Protein AF-Q32SH8-F1 (afdb_monomer_lite)

Secondary structure (DSSP, 8-state):
-TT-TTTS-------EEE---SSTT-TTEEEEEHHHHHTTTT-EEEEEEEEEE--EETTTEE-EE----TTTEES--SS--TT--TTSBPPTT-EEETT-EEE-EEEEPPSS---SS---TT--EEE--EEPPTT-EEEEEEEEEEE-TTS-EEEEEEEEEEE---TT-EEE-TTS-EEEEEEEE-GGGS---TT-PPPSEEE-GGGTTTTT-HHHHHHHHH-

Sequence (223 aa):
EFLKFRELPAGQNAIVAIACYSGYNQEDSVIMNQSSIDRGLFRSLFFRSYSDQEKKVGLNYTEVFEKPFHQSTLRMKHGTYDKLDEDGIVAPGVRVSGEDVIIGKTAPIDQESQDLGTRTSVHQRRDISTPLRSTENGIVDSVILTVNADNVKYVKVRVRTTKVPQIGDKFASRHGQKGTIGVTYRQEDMPFTREGVTPDIIINPHAIPSRMTIAHLIECLLS

Organism: NCBI:txid270386

Structure (mmCIF, N/CA/C/O backbone):
data_AF-Q32SH8-F1
#
_entry.id   AF-Q32SH8-F1
#
loop_
_atom_site.group_PDB
_atom_site.id
_atom_site.type_symbol
_atom_site.label_atom_id
_atom_site.label_alt_id
_atom_site.label_comp_id
_atom_site.label_asym_id
_atom_site.label_entity_id
_atom_site.label_seq_id
_atom_site.pdbx_PDB_ins_code
_atom_site.Cartn_x
_atom_site.Cartn_y
_atom_site.Cartn_z
_atom_site.occupancy
_atom_site.B_iso_or_equiv
_atom_site.auth_seq_id
_atom_site.auth_comp_id
_atom_site.auth_asym_id
_atom_site.auth_atom_id
_atom_site.pdbx_PDB_model_num
ATOM 1 N N . GLU A 1 1 ? 26.495 -10.022 2.220 1.00 78.38 1 GLU A N 1
ATOM 2 C CA . GLU A 1 1 ? 26.468 -11.282 2.989 1.00 78.38 1 GLU A CA 1
ATOM 3 C C . GLU A 1 1 ? 26.232 -11.017 4.468 1.00 78.38 1 GLU A C 1
ATOM 5 O O . GLU A 1 1 ? 25.166 -11.360 4.950 1.00 78.38 1 GLU A O 1
ATOM 10 N N . PHE A 1 2 ? 27.110 -10.270 5.142 1.00 94.19 2 PHE A N 1
ATOM 11 C CA . PHE A 1 2 ? 26.972 -9.952 6.574 1.00 94.19 2 PHE A CA 1
ATOM 12 C C . PHE A 1 2 ? 25.651 -9.275 6.979 1.00 94.19 2 PHE A C 1
ATOM 14 O O . PHE A 1 2 ? 25.094 -9.597 8.020 1.00 94.19 2 PHE A O 1
ATOM 21 N N . LEU A 1 3 ? 25.112 -8.384 6.139 1.00 95.38 3 LEU A N 1
ATOM 22 C CA . LEU A 1 3 ? 23.829 -7.712 6.397 1.00 95.38 3 LEU A CA 1
ATOM 23 C C . LEU A 1 3 ? 22.595 -8.566 6.073 1.00 95.38 3 LEU A C 1
ATOM 25 O O . LEU A 1 3 ? 21.479 -8.080 6.213 1.00 95.38 3 LEU A O 1
ATOM 29 N N . LYS A 1 4 ? 22.770 -9.791 5.559 1.00 95.94 4 LYS A N 1
ATOM 30 C CA . LYS A 1 4 ? 21.670 -10.687 5.159 1.00 95.94 4 LYS A CA 1
ATOM 31 C C . LYS A 1 4 ? 20.641 -10.067 4.196 1.00 95.94 4 LYS A C 1
ATOM 33 O O . LYS A 1 4 ? 19.527 -10.552 4.071 1.00 95.94 4 LYS A O 1
ATOM 38 N N . PHE A 1 5 ? 21.026 -9.041 3.430 1.00 96.19 5 PHE A N 1
ATOM 39 C CA . PHE A 1 5 ? 20.124 -8.347 2.495 1.00 96.19 5 PHE A CA 1
ATOM 40 C C . PHE A 1 5 ? 19.540 -9.259 1.401 1.00 96.19 5 PHE A C 1
ATOM 42 O O . PHE A 1 5 ? 18.470 -8.991 0.873 1.00 96.19 5 PHE A O 1
ATOM 49 N N . ARG A 1 6 ? 20.226 -10.361 1.067 1.00 94.69 6 ARG A N 1
ATOM 50 C CA . ARG A 1 6 ? 19.685 -11.377 0.150 1.00 94.69 6 ARG A CA 1
ATOM 51 C C . ARG A 1 6 ? 18.516 -12.160 0.761 1.00 94.69 6 ARG A C 1
ATOM 53 O O . ARG A 1 6 ? 17.670 -12.624 0.011 1.00 94.69 6 ARG A O 1
ATOM 60 N N . GLU A 1 7 ? 18.475 -12.305 2.087 1.00 96.31 7 GLU A N 1
ATOM 61 C CA . GLU A 1 7 ? 17.399 -12.998 2.809 1.00 96.31 7 GLU A CA 1
ATOM 62 C C . GLU A 1 7 ? 16.168 -12.092 2.973 1.00 96.31 7 GLU A C 1
ATOM 64 O O . GLU A 1 7 ? 15.039 -12.564 2.876 1.00 96.31 7 GLU A O 1
ATOM 69 N N . LEU A 1 8 ? 16.382 -10.787 3.180 1.00 96.81 8 LEU A N 1
ATOM 70 C CA . LEU A 1 8 ? 15.328 -9.776 3.325 1.00 96.81 8 LEU A CA 1
ATOM 71 C C . LEU A 1 8 ? 15.556 -8.604 2.349 1.00 96.81 8 LEU A C 1
ATOM 73 O O . LEU A 1 8 ? 16.016 -7.536 2.767 1.00 96.81 8 LEU A O 1
ATOM 77 N N . PRO A 1 9 ? 15.278 -8.794 1.044 1.00 97.12 9 PRO A N 1
ATOM 78 C CA . PRO A 1 9 ? 15.470 -7.757 0.037 1.00 97.12 9 PRO A CA 1
ATOM 79 C C . PRO A 1 9 ? 14.410 -6.651 0.143 1.00 97.12 9 PRO A C 1
ATOM 81 O O . PRO A 1 9 ? 13.303 -6.865 0.633 1.00 97.12 9 PRO A O 1
ATOM 84 N N . ALA A 1 10 ? 14.737 -5.465 -0.376 1.00 96.06 10 ALA A N 1
ATOM 85 C CA . ALA A 1 10 ? 13.881 -4.272 -0.317 1.00 96.06 10 ALA A CA 1
ATOM 86 C C . ALA A 1 10 ? 13.489 -3.718 -1.705 1.00 96.06 10 ALA A C 1
ATOM 88 O O . ALA A 1 10 ? 13.208 -2.530 -1.845 1.00 96.06 10 ALA A O 1
ATOM 89 N N . GLY A 1 11 ? 13.502 -4.554 -2.746 1.00 95.75 11 GLY A N 1
ATOM 90 C CA . GLY A 1 11 ? 13.181 -4.150 -4.116 1.00 95.75 11 GLY A CA 1
ATOM 91 C C . GLY A 1 11 ? 12.991 -5.343 -5.048 1.00 95.75 11 GLY A C 1
ATOM 92 O O . GLY A 1 11 ? 13.085 -6.494 -4.623 1.00 95.75 11 GLY A O 1
ATOM 93 N N . GLN A 1 12 ? 12.726 -5.062 -6.321 1.00 97.50 12 GLN A N 1
ATOM 94 C CA . GLN A 1 12 ? 12.605 -6.064 -7.382 1.00 97.50 12 GLN A CA 1
ATOM 95 C C . GLN A 1 12 ? 13.492 -5.661 -8.560 1.00 97.50 12 GLN A C 1
ATOM 97 O O . GLN A 1 12 ? 13.709 -4.471 -8.794 1.00 97.50 12 GLN A O 1
ATOM 102 N N . ASN A 1 13 ? 13.997 -6.654 -9.288 1.00 97.06 13 ASN A N 1
ATOM 103 C CA . ASN A 1 13 ? 14.700 -6.412 -10.542 1.00 97.06 13 ASN A CA 1
ATOM 104 C C . ASN A 1 13 ? 13.678 -6.023 -11.610 1.00 97.06 13 ASN A C 1
ATOM 106 O O . ASN A 1 13 ? 12.643 -6.676 -11.734 1.00 97.06 13 ASN A O 1
ATOM 110 N N . ALA A 1 14 ? 13.981 -4.976 -12.366 1.00 97.12 14 ALA A N 1
ATOM 111 C CA . ALA A 1 14 ? 13.139 -4.469 -13.438 1.00 97.12 14 ALA A CA 1
ATOM 112 C C . ALA A 1 14 ? 13.969 -4.343 -14.716 1.00 97.12 14 ALA A C 1
ATOM 114 O O . ALA A 1 14 ? 15.151 -3.995 -14.656 1.00 97.12 14 ALA A O 1
ATOM 115 N N . ILE A 1 15 ? 13.348 -4.584 -15.868 1.00 97.62 15 ILE A N 1
ATOM 116 C CA . ILE A 1 15 ? 13.969 -4.306 -17.163 1.00 97.62 15 ILE A CA 1
ATOM 117 C C . ILE A 1 15 ? 13.850 -2.807 -17.438 1.00 97.62 15 ILE A C 1
ATOM 119 O O . ILE A 1 15 ? 12.747 -2.277 -17.592 1.00 97.62 15 ILE A O 1
ATOM 123 N N . VAL A 1 16 ? 14.987 -2.115 -17.489 1.00 97.25 16 VAL A N 1
ATOM 124 C CA . VAL A 1 16 ? 15.041 -0.657 -17.648 1.00 97.25 16 VAL A CA 1
ATOM 125 C C . VAL A 1 16 ? 15.537 -0.291 -19.041 1.00 97.25 16 VAL A C 1
ATOM 127 O O . VAL A 1 16 ? 16.606 -0.730 -19.460 1.00 97.25 16 VAL A O 1
ATOM 130 N N . ALA A 1 17 ? 14.790 0.562 -19.739 1.00 97.25 17 ALA A N 1
ATOM 131 C CA . ALA A 1 17 ? 15.241 1.216 -20.962 1.00 97.25 17 ALA A CA 1
ATOM 132 C C . ALA A 1 17 ? 15.590 2.685 -20.694 1.00 97.25 17 ALA A C 1
ATOM 134 O O . ALA A 1 17 ? 14.882 3.392 -19.977 1.00 97.25 17 ALA A O 1
ATOM 135 N N . ILE A 1 18 ? 16.675 3.159 -21.304 1.00 96.25 18 ILE A N 1
ATOM 136 C CA . ILE A 1 18 ? 17.111 4.557 -21.231 1.00 96.25 18 ILE A CA 1
ATOM 137 C C . ILE A 1 18 ? 16.790 5.196 -22.579 1.00 96.25 18 ILE A C 1
ATOM 139 O O . ILE A 1 18 ? 17.529 5.015 -23.545 1.00 96.25 18 ILE A O 1
ATOM 143 N N . ALA A 1 19 ? 15.659 5.892 -22.669 1.00 97.06 19 ALA A N 1
ATOM 144 C CA . ALA A 1 19 ? 15.167 6.445 -23.929 1.00 97.06 19 ALA A CA 1
ATOM 145 C C . ALA A 1 19 ? 14.243 7.646 -23.707 1.00 97.06 19 ALA A C 1
ATOM 147 O O . ALA A 1 19 ? 13.511 7.715 -22.722 1.00 97.06 19 ALA A O 1
ATOM 148 N N . CYS A 1 20 ? 14.234 8.587 -24.649 1.00 96.62 20 CYS A N 1
ATOM 149 C CA . CYS A 1 20 ? 13.183 9.599 -24.720 1.00 96.62 20 CYS A CA 1
ATOM 150 C C . CYS A 1 20 ? 11.961 8.970 -25.398 1.00 96.62 20 CYS A C 1
ATOM 152 O O . CYS A 1 20 ? 12.034 8.617 -26.573 1.00 96.62 20 CYS A O 1
ATOM 154 N N . TYR A 1 21 ? 10.849 8.823 -24.676 1.00 96.19 21 TYR A N 1
ATOM 155 C CA . TYR A 1 21 ? 9.641 8.193 -25.212 1.00 96.19 21 TYR A CA 1
ATOM 156 C C . TYR A 1 21 ? 8.403 8.981 -24.801 1.00 96.19 21 TYR A C 1
ATOM 158 O O . TYR A 1 21 ? 8.200 9.220 -23.616 1.00 96.19 21 TYR A O 1
ATOM 166 N N . SER A 1 22 ? 7.571 9.402 -25.758 1.00 92.88 22 SER A N 1
ATOM 167 C CA . SER A 1 22 ? 6.301 10.135 -25.552 1.00 92.88 22 SER A CA 1
ATOM 168 C C . SER A 1 22 ? 6.341 11.438 -24.720 1.00 92.88 22 SER A C 1
ATOM 170 O O . SER A 1 22 ? 5.318 12.093 -24.579 1.00 92.88 22 SER A O 1
ATOM 172 N N . GLY A 1 23 ? 7.493 11.837 -24.168 1.00 93.31 23 GLY A N 1
ATOM 173 C CA . GLY A 1 23 ? 7.656 13.026 -23.320 1.00 93.31 23 GLY A CA 1
ATOM 174 C C . GLY A 1 23 ? 7.300 12.824 -21.839 1.00 93.31 23 GLY A C 1
ATOM 175 O O . GLY A 1 23 ? 7.790 13.571 -21.000 1.00 93.31 23 GLY A O 1
ATOM 176 N N . TYR A 1 24 ? 6.547 11.779 -21.483 1.00 94.19 24 TYR A N 1
ATOM 177 C CA . TYR A 1 24 ? 6.083 11.511 -20.109 1.00 94.19 24 TYR A CA 1
ATOM 178 C C . TYR A 1 24 ? 7.142 10.954 -19.138 1.00 94.19 24 TYR A C 1
ATOM 180 O O . TYR A 1 24 ? 6.797 10.494 -18.052 1.00 94.19 24 TYR A O 1
ATOM 188 N N . ASN A 1 25 ? 8.418 10.961 -19.527 1.00 94.44 25 ASN A N 1
ATOM 189 C CA . ASN A 1 25 ? 9.545 10.656 -18.644 1.00 94.44 25 ASN A CA 1
ATOM 190 C C . ASN A 1 25 ? 10.484 11.861 -18.424 1.00 94.44 25 ASN A C 1
ATOM 192 O O . ASN A 1 25 ? 11.636 11.696 -18.036 1.00 94.44 25 ASN A O 1
ATOM 196 N N . GLN A 1 26 ? 10.045 13.087 -18.718 1.00 92.06 26 GLN A N 1
ATOM 197 C CA . GLN A 1 26 ? 10.813 14.304 -18.421 1.00 92.06 26 GLN A CA 1
ATOM 198 C C . GLN A 1 26 ? 10.783 14.655 -16.922 1.00 92.06 26 GLN A C 1
ATOM 200 O O . GLN A 1 26 ? 9.940 14.160 -16.183 1.00 92.06 26 GLN A O 1
ATOM 205 N N . GLU A 1 27 ? 11.710 15.503 -16.466 1.00 87.44 27 GLU A N 1
ATOM 206 C CA . GLU A 1 27 ? 11.703 16.081 -15.106 1.00 87.44 27 GLU A CA 1
ATOM 207 C C . GLU A 1 27 ? 11.490 15.062 -13.967 1.00 87.44 27 GLU A C 1
ATOM 209 O O . GLU A 1 27 ? 10.581 15.185 -13.153 1.00 87.44 27 GLU A O 1
ATOM 214 N N . ASP A 1 28 ? 12.333 14.027 -13.910 1.00 87.75 28 ASP A N 1
ATOM 215 C CA . ASP A 1 28 ? 12.277 12.972 -12.883 1.00 87.75 28 ASP A CA 1
ATOM 216 C C . ASP A 1 28 ? 11.002 12.117 -12.880 1.00 87.75 28 ASP A C 1
ATOM 218 O O . ASP A 1 28 ? 10.736 11.386 -11.922 1.00 87.75 28 ASP A O 1
ATOM 222 N N . SER A 1 29 ? 10.231 12.137 -13.964 1.00 95.75 29 SER A N 1
ATOM 223 C CA . SER A 1 29 ? 9.178 11.152 -14.186 1.00 95.75 29 SER A CA 1
ATOM 224 C C . SER A 1 29 ? 9.700 9.910 -14.911 1.00 95.75 29 SER A C 1
ATOM 226 O O . SER A 1 29 ? 10.691 9.944 -15.645 1.00 95.75 29 SER A O 1
ATOM 228 N N . VAL A 1 30 ? 9.035 8.780 -14.687 1.00 97.19 30 VAL A N 1
ATOM 229 C CA . VAL A 1 30 ? 9.309 7.518 -15.380 1.00 97.19 30 VAL A CA 1
ATOM 230 C C . VAL A 1 30 ? 8.045 6.994 -16.039 1.00 97.19 30 VAL A C 1
ATOM 232 O O . VAL A 1 30 ? 6.939 7.169 -15.523 1.00 97.19 30 VAL A O 1
ATOM 235 N N . ILE A 1 31 ? 8.217 6.312 -17.164 1.00 98.12 31 ILE A N 1
ATOM 236 C CA . ILE A 1 31 ? 7.142 5.555 -17.807 1.00 98.12 31 ILE A CA 1
ATOM 237 C C . ILE A 1 31 ? 7.224 4.125 -17.292 1.00 98.12 31 ILE A C 1
ATOM 239 O O . ILE A 1 31 ? 8.310 3.543 -17.302 1.00 98.12 31 ILE A O 1
ATOM 243 N N . MET A 1 32 ? 6.103 3.561 -16.849 1.00 98.19 32 MET A N 1
ATOM 244 C CA . MET A 1 32 ? 6.054 2.193 -16.323 1.00 98.19 32 MET A CA 1
ATOM 245 C C . MET A 1 32 ? 5.118 1.304 -17.149 1.00 98.19 32 MET A C 1
ATOM 247 O O . MET A 1 32 ? 4.096 1.751 -17.666 1.00 98.19 32 MET A O 1
ATOM 251 N N . ASN A 1 33 ? 5.462 0.027 -17.272 1.00 98.31 33 ASN A N 1
ATOM 252 C CA . ASN A 1 33 ? 4.663 -0.959 -17.987 1.00 98.31 33 ASN A CA 1
ATOM 253 C C . ASN A 1 33 ? 3.437 -1.375 -17.156 1.00 98.31 33 ASN A C 1
ATOM 255 O O . ASN A 1 33 ? 3.557 -2.079 -16.150 1.00 98.31 33 ASN A O 1
ATOM 259 N N . GLN A 1 34 ? 2.248 -0.973 -17.601 1.00 98.38 34 GLN A N 1
ATOM 260 C CA . GLN A 1 34 ? 0.971 -1.319 -16.982 1.00 98.38 34 GLN A CA 1
ATOM 261 C C . GLN A 1 34 ? 0.764 -2.833 -16.932 1.00 98.38 34 GLN A C 1
ATOM 263 O O . GLN A 1 34 ? 0.347 -3.357 -15.904 1.00 98.38 34 GLN A O 1
ATOM 268 N N . SER A 1 35 ? 1.123 -3.562 -17.990 1.00 98.06 35 SER A N 1
ATOM 269 C CA . SER A 1 35 ? 0.968 -5.018 -18.016 1.00 98.06 35 SER A CA 1
ATOM 270 C C . SER A 1 35 ? 1.872 -5.712 -16.991 1.00 98.06 35 SER A C 1
ATOM 272 O O . SER A 1 35 ? 1.475 -6.723 -16.412 1.00 98.06 35 SER A O 1
ATOM 274 N N . SER A 1 36 ? 3.060 -5.168 -16.704 1.00 98.06 36 SER A N 1
ATOM 275 C CA . SER A 1 36 ? 3.911 -5.666 -15.613 1.00 98.06 36 SER A CA 1
ATOM 276 C C . SER A 1 36 ? 3.306 -5.371 -14.235 1.00 98.06 36 SER A C 1
ATOM 278 O O . SER A 1 36 ? 3.281 -6.255 -13.375 1.00 98.06 36 SER A O 1
ATOM 280 N N . ILE A 1 37 ? 2.736 -4.177 -14.026 1.00 98.00 37 ILE A N 1
ATOM 281 C CA . ILE A 1 37 ? 1.996 -3.826 -12.795 1.00 98.00 37 ILE A CA 1
ATOM 282 C C . ILE A 1 37 ? 0.796 -4.769 -12.586 1.00 98.00 37 ILE A C 1
ATOM 284 O O . ILE A 1 37 ? 0.550 -5.255 -11.473 1.00 98.00 37 ILE A O 1
ATOM 288 N N . ASP A 1 38 ? 0.066 -5.085 -13.655 1.00 97.69 38 ASP A N 1
ATOM 289 C CA . ASP A 1 38 ? -1.092 -5.984 -13.631 1.00 97.69 38 ASP A CA 1
ATOM 290 C C . ASP A 1 38 ? -0.695 -7.419 -13.252 1.00 97.69 38 ASP A C 1
ATOM 292 O O . ASP A 1 38 ? -1.424 -8.090 -12.512 1.00 97.69 38 ASP A O 1
ATOM 296 N N . ARG A 1 39 ? 0.504 -7.852 -13.661 1.00 97.88 39 ARG A N 1
ATOM 297 C CA . ARG A 1 39 ? 1.130 -9.129 -13.265 1.00 97.88 39 ARG A CA 1
ATOM 298 C C . ARG A 1 39 ? 1.681 -9.129 -11.836 1.00 97.88 39 ARG A C 1
ATOM 300 O O . ARG A 1 39 ? 2.043 -10.187 -11.332 1.00 97.88 39 ARG A O 1
ATOM 307 N N . GLY A 1 40 ? 1.707 -7.979 -11.162 1.00 97.50 40 GLY A N 1
ATOM 308 C CA . GLY A 1 40 ? 2.082 -7.865 -9.753 1.00 97.50 40 GLY A CA 1
ATOM 309 C C . GLY A 1 40 ? 3.405 -7.157 -9.475 1.00 97.50 40 GLY A C 1
ATOM 310 O O . GLY A 1 40 ? 3.826 -7.145 -8.316 1.00 97.50 40 GLY A O 1
ATOM 311 N N . LEU A 1 41 ? 4.040 -6.552 -10.486 1.00 98.06 41 LEU A N 1
ATOM 312 C CA . LEU A 1 41 ? 5.257 -5.759 -10.301 1.00 98.06 41 LEU A CA 1
ATOM 313 C C . LEU A 1 41 ? 5.027 -4.669 -9.238 1.00 98.06 41 LEU A C 1
ATOM 315 O O . LEU A 1 41 ? 4.040 -3.935 -9.286 1.00 98.06 41 LEU A O 1
ATOM 319 N N . PHE A 1 42 ? 5.921 -4.608 -8.252 1.00 97.94 42 PHE A N 1
ATOM 320 C CA . PHE A 1 42 ? 5.940 -3.676 -7.119 1.00 97.94 42 PHE A CA 1
ATOM 321 C C . PHE A 1 42 ? 4.654 -3.563 -6.280 1.00 97.94 42 PHE A C 1
ATOM 323 O O . PHE A 1 42 ? 4.486 -2.596 -5.532 1.00 97.94 42 PHE A O 1
ATOM 330 N N . ARG A 1 43 ? 3.744 -4.544 -6.328 1.00 97.56 43 ARG A N 1
ATOM 331 C CA . ARG A 1 43 ? 2.594 -4.564 -5.409 1.00 97.56 43 ARG A CA 1
ATOM 332 C C . ARG A 1 43 ? 3.059 -4.713 -3.964 1.00 97.56 43 ARG A C 1
ATOM 334 O O . ARG A 1 43 ? 3.948 -5.505 -3.662 1.00 97.56 43 ARG A O 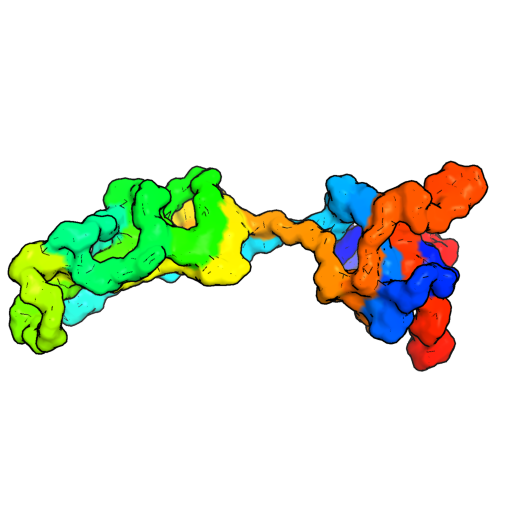1
ATOM 341 N N . SER A 1 44 ? 2.406 -3.992 -3.059 1.00 96.94 44 SER A N 1
ATOM 342 C CA . SER A 1 44 ? 2.696 -4.053 -1.627 1.00 96.94 44 SER A CA 1
ATOM 343 C C . SER A 1 44 ? 1.433 -4.241 -0.793 1.00 96.94 44 SER A C 1
ATOM 345 O O . SER A 1 44 ? 0.312 -3.957 -1.225 1.00 96.94 44 SER A O 1
ATOM 347 N N . LEU A 1 45 ? 1.617 -4.746 0.426 1.00 96.88 45 LEU A N 1
ATOM 348 C CA . LEU A 1 45 ? 0.569 -4.831 1.434 1.00 96.88 45 LEU A CA 1
ATOM 349 C C . LEU A 1 45 ? 0.792 -3.731 2.467 1.00 96.88 45 LEU A C 1
ATOM 351 O O . LEU A 1 45 ? 1.861 -3.627 3.064 1.00 96.88 45 LEU A O 1
ATOM 355 N N . PHE A 1 46 ? -0.239 -2.930 2.690 1.00 96.94 46 PHE A N 1
ATOM 356 C CA . PHE A 1 46 ? -0.281 -1.927 3.736 1.00 96.94 46 PHE A CA 1
ATOM 357 C C . PHE A 1 46 ? -1.122 -2.446 4.898 1.00 96.94 46 PHE A C 1
ATOM 359 O O . PHE A 1 46 ? -2.241 -2.916 4.695 1.00 96.94 46 PHE A O 1
ATOM 366 N N . PHE A 1 47 ? -0.591 -2.339 6.112 1.00 96.81 47 PHE A N 1
ATOM 367 C CA . PHE A 1 47 ? -1.278 -2.737 7.334 1.00 96.81 47 PHE A CA 1
ATOM 368 C C . PHE A 1 47 ? -1.391 -1.537 8.267 1.00 96.81 47 PHE A C 1
ATOM 370 O O . PHE A 1 47 ? -0.391 -0.883 8.568 1.00 96.81 47 PHE A O 1
ATOM 377 N N . ARG A 1 48 ? -2.591 -1.289 8.791 1.00 96.44 48 ARG A N 1
ATOM 378 C CA . ARG A 1 48 ? -2.825 -0.311 9.856 1.00 96.44 48 ARG A CA 1
ATOM 379 C C . ARG A 1 48 ? -3.516 -0.990 11.024 1.00 96.44 48 ARG A C 1
ATOM 381 O O . ARG A 1 48 ? -4.474 -1.726 10.835 1.00 96.44 48 ARG A O 1
ATOM 388 N N . SER A 1 49 ? -3.020 -0.750 12.234 1.00 96.50 49 SER A N 1
ATOM 389 C CA . SER A 1 49 ? -3.681 -1.201 13.460 1.00 96.50 49 SER A CA 1
ATOM 390 C C . SER A 1 49 ? -4.382 -0.032 14.136 1.00 96.50 49 SER A C 1
ATOM 392 O O . SER A 1 49 ? -3.779 1.024 14.318 1.00 96.50 49 SER A O 1
ATOM 394 N N . TYR A 1 50 ? -5.626 -0.254 14.525 1.00 96.88 50 TYR A N 1
ATOM 395 C CA . TYR A 1 50 ? -6.417 0.604 15.392 1.00 96.88 50 TYR A CA 1
ATOM 396 C C . TYR A 1 50 ? -6.522 -0.077 16.742 1.00 96.88 50 TYR A C 1
ATOM 398 O O . TYR A 1 50 ? -6.635 -1.299 16.802 1.00 96.88 50 TYR A O 1
ATOM 406 N N . SER A 1 51 ? -6.459 0.690 17.819 1.00 96.31 51 SER A N 1
ATOM 407 C CA . SER A 1 51 ? -6.573 0.134 19.157 1.00 96.31 51 SER A CA 1
ATOM 408 C C . SER A 1 51 ? -7.353 1.045 20.074 1.00 96.31 51 SER A C 1
ATOM 410 O O . SER A 1 51 ? -7.196 2.262 19.991 1.00 96.31 51 SER A O 1
ATOM 412 N N . ASP A 1 52 ? -8.117 0.445 20.974 1.00 96.25 52 ASP A N 1
ATOM 413 C CA . ASP A 1 52 ? -8.897 1.151 21.983 1.00 96.25 52 ASP A CA 1
ATOM 414 C C . ASP A 1 52 ? -8.959 0.323 23.275 1.00 96.25 52 ASP A C 1
ATOM 416 O O . ASP A 1 52 ? -8.658 -0.873 23.279 1.00 96.25 52 ASP A O 1
ATOM 420 N N . GLN A 1 53 ? -9.334 0.959 24.382 1.00 94.88 53 GLN A N 1
ATOM 421 C CA . GLN A 1 53 ? -9.457 0.333 25.698 1.00 94.88 53 GLN A CA 1
ATOM 422 C C . GLN A 1 53 ? -10.652 0.878 26.476 1.00 94.88 53 GLN A C 1
ATOM 424 O O . GLN A 1 53 ? -10.964 2.062 26.368 1.00 94.88 53 GLN A O 1
ATOM 429 N N . GLU A 1 54 ? -11.272 0.055 27.315 1.00 93.06 54 GLU A N 1
ATOM 430 C CA . GLU A 1 54 ? -12.356 0.478 28.212 1.00 93.06 54 GLU A CA 1
ATOM 431 C C . GLU A 1 54 ? -11.814 1.365 29.343 1.00 93.06 54 GLU A C 1
ATOM 433 O O . GLU A 1 54 ? -11.150 0.886 30.260 1.00 93.06 54 GLU A O 1
ATOM 438 N N . LYS A 1 55 ? -12.058 2.679 29.321 1.00 88.75 55 LYS A N 1
ATOM 439 C CA . LYS A 1 55 ? -11.612 3.544 30.422 1.00 88.75 55 LYS A CA 1
ATOM 440 C C . LYS A 1 55 ? -12.671 3.629 31.510 1.00 88.75 55 LYS A C 1
ATOM 442 O O . LYS A 1 55 ? -13.870 3.702 31.243 1.00 88.75 55 LYS A O 1
ATOM 447 N N . LYS A 1 56 ? -12.205 3.700 32.756 1.00 82.88 56 LYS A N 1
ATOM 448 C CA . LYS A 1 56 ? -13.033 4.158 33.872 1.00 82.88 56 LYS A CA 1
ATOM 449 C C . LYS A 1 56 ? -13.151 5.679 33.794 1.00 82.88 56 LYS A C 1
ATOM 451 O O . LYS A 1 56 ? -12.141 6.379 33.732 1.00 82.88 56 LYS A O 1
ATOM 456 N N . VAL A 1 57 ? -14.379 6.175 33.774 1.00 74.19 57 VAL A N 1
ATOM 457 C CA . VAL A 1 57 ? -14.719 7.598 33.776 1.00 74.19 57 VAL A CA 1
ATOM 458 C C . VAL A 1 57 ? -15.195 7.943 35.189 1.00 74.19 57 VAL A C 1
ATOM 460 O O . VAL A 1 57 ? -16.290 7.578 35.604 1.00 74.19 57 VAL A O 1
ATOM 463 N N . GLY A 1 58 ? -14.352 8.614 35.974 1.00 72.94 58 GLY A N 1
ATOM 464 C CA . GLY A 1 58 ? -14.647 8.887 37.386 1.00 72.94 58 GLY A CA 1
ATOM 465 C C . GLY A 1 58 ? -14.647 7.621 38.258 1.00 72.94 58 GLY A C 1
ATOM 466 O O . GLY A 1 58 ? -13.899 6.683 37.988 1.00 72.94 58 GLY A O 1
ATOM 467 N N . LEU A 1 59 ? -15.460 7.606 39.324 1.00 68.44 59 LEU A N 1
ATOM 468 C CA . LEU A 1 59 ? -15.522 6.475 40.266 1.00 68.44 59 LEU A CA 1
ATOM 469 C C . LEU A 1 59 ? -16.474 5.347 39.831 1.00 68.44 59 LEU A C 1
ATOM 471 O O . LEU A 1 59 ? -16.194 4.188 40.125 1.00 68.44 59 LEU A O 1
ATOM 475 N N . ASN A 1 60 ? -17.575 5.668 39.140 1.00 69.12 60 ASN A N 1
ATOM 476 C CA . ASN A 1 60 ? -18.697 4.732 38.957 1.00 69.12 60 ASN A CA 1
ATOM 477 C C . ASN A 1 60 ? -18.945 4.307 37.508 1.00 69.12 60 ASN A C 1
ATOM 479 O O . ASN A 1 60 ? -19.684 3.354 37.264 1.00 69.12 60 ASN A O 1
ATOM 483 N N . TYR A 1 61 ? -18.354 4.998 36.536 1.00 79.12 61 TYR A N 1
ATOM 484 C CA . TYR A 1 61 ? -18.667 4.784 35.133 1.00 79.12 61 TYR A CA 1
ATOM 485 C C . TYR A 1 61 ? -17.514 4.090 34.418 1.00 79.12 61 TYR A C 1
ATOM 487 O O . TYR A 1 61 ? -16.348 4.414 34.622 1.00 79.12 61 TYR A O 1
ATOM 495 N N . THR A 1 62 ? -17.838 3.123 33.566 1.00 86.31 62 THR A N 1
ATOM 496 C CA . THR A 1 62 ? -16.862 2.437 32.714 1.00 86.31 62 THR A CA 1
ATOM 497 C C . THR A 1 62 ? -17.372 2.474 31.282 1.00 86.31 62 THR A C 1
ATOM 499 O O . THR A 1 62 ? -18.550 2.208 31.023 1.00 86.31 62 THR A O 1
ATOM 502 N N . GLU A 1 63 ? -16.502 2.876 30.364 1.00 92.25 63 GLU A N 1
ATOM 503 C CA . GLU A 1 63 ? -16.739 2.747 28.931 1.00 92.25 63 GLU A CA 1
ATOM 504 C C . GLU A 1 63 ? -16.794 1.265 28.569 1.00 92.25 63 GLU A C 1
ATOM 506 O O . GLU A 1 63 ? -16.034 0.477 29.122 1.00 92.25 63 GLU A O 1
ATOM 511 N N . VAL A 1 64 ? -17.670 0.879 27.650 1.00 93.69 64 VAL A N 1
ATOM 512 C CA . VAL A 1 64 ? -17.865 -0.534 27.299 1.00 93.69 64 VAL A CA 1
ATOM 513 C C . VAL A 1 64 ? -17.796 -0.695 25.788 1.00 93.69 64 VAL A C 1
ATOM 515 O O . VAL A 1 64 ? -18.287 0.165 25.049 1.00 93.69 64 VAL A O 1
ATOM 518 N N . PHE A 1 65 ? -17.169 -1.782 25.339 1.00 96.06 65 PHE A N 1
ATOM 519 C CA . PHE A 1 65 ? -17.309 -2.247 23.962 1.00 96.06 65 PHE A CA 1
ATOM 520 C C . PHE A 1 65 ? -18.656 -2.943 23.799 1.00 96.06 65 PHE A C 1
ATOM 522 O O . PHE A 1 65 ? -18.936 -3.950 24.448 1.00 96.06 65 PHE A O 1
ATOM 529 N N . GLU A 1 66 ? -19.508 -2.357 22.971 1.00 94.94 66 GLU A N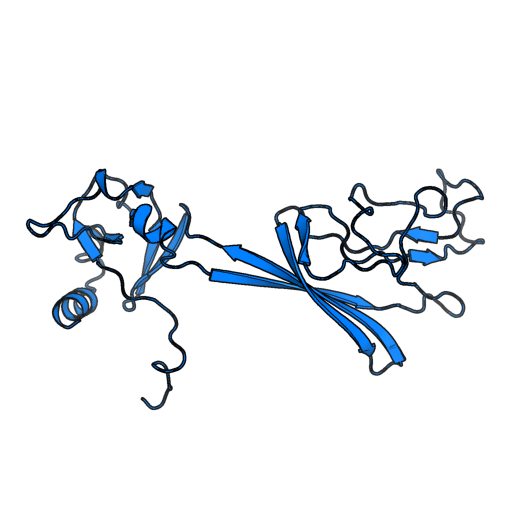 1
ATOM 530 C CA . GLU A 1 66 ? -20.814 -2.897 22.615 1.00 94.94 66 GLU A CA 1
ATOM 531 C C . GLU A 1 66 ? -21.260 -2.275 21.293 1.00 94.94 66 GLU A C 1
ATOM 533 O O . GLU A 1 66 ? -20.762 -1.216 20.889 1.00 94.94 66 GLU A O 1
ATOM 538 N N . LYS A 1 67 ? -22.221 -2.908 20.620 1.00 95.06 67 LYS A N 1
ATOM 539 C CA . LYS A 1 67 ? -22.836 -2.340 19.421 1.00 95.06 67 LYS A CA 1
ATOM 540 C C . LYS A 1 67 ? -23.764 -1.174 19.804 1.00 95.06 67 LYS A C 1
ATOM 542 O O . LYS A 1 67 ? -24.786 -1.404 20.450 1.00 95.06 67 LYS A O 1
ATOM 547 N N . PRO A 1 68 ? -23.458 0.079 19.418 1.00 92.12 68 PRO A N 1
ATOM 548 C CA . PRO A 1 68 ? -24.326 1.207 19.730 1.00 92.12 68 PRO A CA 1
ATOM 549 C C . PRO A 1 68 ? -25.578 1.193 18.847 1.00 92.12 68 PRO A C 1
ATOM 551 O O . PRO A 1 68 ? -25.523 0.879 17.657 1.00 92.12 68 PRO A O 1
ATOM 554 N N . PHE A 1 69 ? -26.706 1.602 19.426 1.00 89.38 69 PHE A N 1
ATOM 555 C CA . PHE A 1 69 ? -27.985 1.730 18.729 1.00 89.38 69 PHE A CA 1
ATOM 556 C C . PHE A 1 69 ? -28.509 3.163 18.817 1.00 89.38 69 PHE A C 1
ATOM 558 O O . PHE A 1 69 ? -28.474 3.778 19.886 1.00 89.38 69 PHE A O 1
ATOM 565 N N . HIS A 1 70 ? -29.085 3.667 17.719 1.00 84.81 70 HIS A N 1
ATOM 566 C CA . HIS A 1 70 ? -29.620 5.036 17.631 1.00 84.81 70 HIS A CA 1
ATOM 567 C C . HIS A 1 70 ? -30.660 5.360 18.707 1.00 84.81 70 HIS A C 1
ATOM 569 O O . HIS A 1 70 ? -30.769 6.502 19.141 1.00 84.81 70 HIS A O 1
ATOM 575 N N . GLN A 1 71 ? -31.414 4.359 19.161 1.00 84.94 71 GLN A N 1
ATOM 576 C CA . GLN A 1 71 ? -32.444 4.540 20.181 1.00 84.94 71 GLN A CA 1
ATOM 577 C C . GLN A 1 71 ? -31.848 4.768 21.579 1.00 84.94 71 GLN A C 1
ATOM 579 O O . GLN A 1 71 ? -32.377 5.563 22.349 1.00 84.94 71 GLN A O 1
ATOM 584 N N . SER A 1 72 ? -30.732 4.111 21.911 1.00 84.62 72 SER A N 1
ATOM 585 C CA . SER A 1 72 ? -30.134 4.125 23.256 1.00 84.62 72 SER A CA 1
ATOM 586 C C . SER A 1 72 ? -28.919 5.048 23.384 1.00 84.62 72 SER A C 1
ATOM 588 O O . SER A 1 72 ? -28.550 5.427 24.501 1.00 84.62 72 SER A O 1
ATOM 590 N N . THR A 1 73 ? -28.316 5.436 22.257 1.00 87.69 73 THR A N 1
ATOM 591 C CA . THR A 1 73 ? -27.008 6.097 22.214 1.00 87.69 73 THR A CA 1
ATOM 592 C C . THR A 1 73 ? -27.103 7.508 21.639 1.00 87.69 73 THR A C 1
ATOM 594 O O . THR A 1 73 ? -27.588 7.726 20.532 1.00 87.69 73 THR A O 1
ATOM 597 N N . LEU A 1 74 ? -26.603 8.485 22.391 1.00 87.88 74 LEU A N 1
ATOM 598 C CA . LEU A 1 74 ? -26.541 9.891 22.013 1.00 87.88 74 LEU A CA 1
ATOM 599 C C . LEU A 1 74 ? -25.290 10.185 21.167 1.00 87.88 74 LEU A C 1
ATOM 601 O O . LEU A 1 74 ? -24.221 9.628 21.422 1.00 87.88 74 LEU A O 1
ATOM 605 N N . ARG A 1 75 ? -25.404 11.148 20.238 1.00 87.12 75 ARG A N 1
ATOM 606 C CA . ARG A 1 75 ? -24.306 11.653 19.382 1.00 87.12 75 ARG A CA 1
ATOM 607 C C . ARG A 1 75 ? -23.610 10.556 18.564 1.00 87.12 75 ARG A C 1
ATOM 609 O O . ARG A 1 75 ? -22.391 10.583 18.419 1.00 87.12 75 ARG A O 1
ATOM 616 N N . MET A 1 76 ? -24.385 9.617 18.018 1.00 90.88 76 MET A N 1
ATOM 617 C CA . MET A 1 76 ? -23.847 8.652 17.059 1.00 90.88 76 MET A CA 1
ATOM 618 C C . MET A 1 76 ? -23.218 9.365 15.863 1.00 90.88 76 MET A C 1
ATOM 620 O O . MET A 1 76 ? -23.732 10.380 15.384 1.00 90.88 76 MET A O 1
ATOM 624 N N . LYS A 1 77 ? -22.093 8.832 15.396 1.00 91.44 77 LYS A N 1
ATOM 625 C CA . LYS A 1 77 ? -21.407 9.322 14.200 1.00 91.44 77 LYS A CA 1
ATOM 626 C C . LYS A 1 77 ? -22.224 8.984 12.953 1.00 91.44 77 LYS A C 1
ATOM 628 O O . LYS A 1 77 ? -23.059 8.087 12.958 1.00 91.44 77 LYS A O 1
ATOM 633 N N . HIS A 1 78 ? -21.934 9.669 11.851 1.00 89.00 78 HIS A N 1
ATOM 634 C CA . HIS A 1 78 ? -22.560 9.417 10.545 1.00 89.00 78 HIS A CA 1
ATOM 635 C C . HIS A 1 78 ? -21.992 8.179 9.817 1.00 89.00 78 HIS A C 1
ATOM 637 O O . HIS A 1 78 ? -22.119 8.067 8.601 1.00 89.00 78 HIS A O 1
ATOM 643 N N . GLY A 1 79 ? -21.325 7.283 10.549 1.00 88.56 79 GLY A N 1
ATOM 644 C CA . GLY A 1 79 ? -20.693 6.078 10.021 1.00 88.56 79 GLY A CA 1
ATOM 645 C C . GLY A 1 79 ? -21.626 4.869 9.978 1.00 88.56 79 GLY A C 1
ATOM 646 O O . GLY A 1 79 ? -22.726 4.889 10.530 1.00 88.56 79 GLY A O 1
ATOM 647 N N . THR A 1 80 ? -21.167 3.786 9.351 1.00 94.06 80 THR A N 1
ATOM 648 C CA . THR A 1 80 ? -21.905 2.514 9.298 1.00 94.06 80 THR A CA 1
ATOM 649 C C . THR A 1 80 ? -21.592 1.662 10.528 1.00 94.06 80 THR A C 1
ATOM 651 O O . THR A 1 80 ? -20.432 1.304 10.741 1.00 94.06 80 THR A O 1
ATOM 654 N N . TYR A 1 81 ? -22.616 1.274 11.295 1.00 95.62 81 TYR A N 1
ATOM 655 C CA . TYR A 1 81 ? -22.489 0.383 12.466 1.00 95.62 81 TYR A CA 1
ATOM 656 C C . TYR A 1 81 ? -22.940 -1.056 12.185 1.00 95.62 81 TYR A C 1
ATOM 658 O O . TYR A 1 81 ? -22.728 -1.949 13.004 1.00 95.62 81 TYR A O 1
ATOM 666 N N . ASP A 1 82 ? -23.535 -1.308 11.019 1.00 94.81 82 ASP A N 1
ATOM 667 C CA . ASP A 1 82 ? -24.103 -2.614 10.658 1.00 94.81 82 ASP A CA 1
ATOM 668 C C . ASP A 1 82 ? -23.052 -3.726 10.604 1.00 94.81 82 ASP A C 1
ATOM 670 O O . ASP A 1 82 ? -23.372 -4.887 10.843 1.00 94.81 82 ASP A O 1
ATOM 674 N N . LYS A 1 83 ? -21.796 -3.353 10.333 1.00 96.12 83 LYS A N 1
ATOM 675 C CA . LYS A 1 83 ? -20.642 -4.255 10.217 1.00 96.12 83 LYS A CA 1
ATOM 676 C C . LYS A 1 83 ? -20.063 -4.705 11.561 1.00 96.12 83 LYS A C 1
ATOM 678 O O . LYS A 1 83 ? -19.148 -5.521 11.561 1.00 96.12 83 LYS A O 1
ATOM 683 N N . LEU A 1 84 ? -20.537 -4.139 12.669 1.00 96.81 84 LEU A N 1
ATOM 684 C CA . LEU A 1 84 ? -20.132 -4.549 14.008 1.00 96.81 84 LEU A CA 1
ATOM 685 C C . LEU A 1 84 ? -20.916 -5.787 14.440 1.00 96.81 84 LEU A C 1
ATOM 687 O O . LEU A 1 84 ? -22.139 -5.841 14.249 1.00 96.81 84 LEU A O 1
ATOM 691 N N . ASP A 1 85 ? -20.226 -6.716 15.090 1.00 95.69 85 ASP A N 1
ATOM 692 C CA . ASP A 1 85 ? -20.860 -7.822 15.799 1.00 95.69 85 ASP A CA 1
ATOM 693 C C . ASP A 1 85 ? -21.484 -7.327 17.120 1.00 95.69 85 ASP A C 1
ATOM 695 O O . ASP A 1 85 ? -21.447 -6.137 17.453 1.00 95.69 85 ASP A O 1
ATOM 699 N N . GLU A 1 86 ? -22.131 -8.224 17.865 1.00 93.19 86 GLU A N 1
ATOM 700 C CA . GLU A 1 86 ? -22.832 -7.884 19.115 1.00 93.19 86 GLU A CA 1
ATOM 701 C C . GLU A 1 86 ? -21.891 -7.342 20.204 1.00 93.19 86 GLU A C 1
ATOM 703 O O . GLU A 1 86 ? -22.292 -6.506 21.015 1.00 93.19 86 GLU A O 1
ATOM 708 N N . ASP A 1 87 ? -20.623 -7.752 20.179 1.00 93.50 87 ASP A N 1
ATOM 709 C CA . ASP A 1 87 ? -19.559 -7.258 21.059 1.00 93.50 87 ASP A CA 1
ATOM 710 C C . ASP A 1 87 ? -19.051 -5.854 20.677 1.00 93.50 87 ASP A C 1
ATOM 712 O O . ASP A 1 87 ? -18.185 -5.293 21.350 1.00 93.50 87 ASP A O 1
ATOM 716 N N . GLY A 1 88 ? -19.597 -5.265 19.609 1.00 95.31 88 GLY A N 1
ATOM 717 C CA . GLY A 1 88 ? -19.185 -3.967 19.099 1.00 95.31 88 GLY A CA 1
ATOM 718 C C . GLY A 1 88 ? -17.869 -4.011 18.334 1.00 95.31 88 GLY A C 1
ATOM 719 O O . GLY A 1 88 ? -17.271 -2.961 18.131 1.00 95.31 88 GLY A O 1
ATOM 720 N N . ILE A 1 89 ? -17.375 -5.167 17.895 1.00 97.12 89 ILE A N 1
ATOM 721 C CA . ILE A 1 89 ? -16.112 -5.264 17.155 1.00 97.12 89 ILE A CA 1
ATOM 722 C C . ILE A 1 89 ? -16.381 -5.874 15.781 1.00 97.12 89 ILE A C 1
ATOM 724 O O . ILE A 1 89 ? -17.256 -6.710 15.596 1.00 97.12 89 ILE A O 1
ATOM 728 N N . VAL A 1 90 ? -15.663 -5.401 14.766 1.00 97.44 90 VAL A N 1
ATOM 729 C CA . VAL A 1 90 ? -15.774 -5.959 13.414 1.00 97.44 90 VAL A CA 1
ATOM 730 C C . VAL A 1 90 ? -15.015 -7.287 13.307 1.00 97.44 90 VAL A C 1
ATOM 732 O O . VAL A 1 90 ? -13.850 -7.362 13.696 1.00 97.44 90 VAL A O 1
ATOM 735 N N . ALA A 1 91 ? -15.622 -8.318 12.717 1.00 96.81 91 ALA A N 1
ATOM 736 C CA . ALA A 1 91 ? -14.959 -9.603 12.491 1.00 96.81 91 ALA A CA 1
ATOM 737 C C . ALA A 1 91 ? -13.826 -9.542 11.435 1.00 96.81 91 ALA A C 1
ATOM 739 O O . ALA A 1 91 ? -13.904 -8.783 10.458 1.00 96.81 91 ALA A O 1
ATOM 740 N N . PRO A 1 92 ? -12.779 -10.388 11.554 1.00 97.81 92 PRO A N 1
ATOM 741 C CA . PRO A 1 92 ? -11.808 -10.602 10.482 1.00 97.81 92 PRO A CA 1
ATOM 742 C C . PRO A 1 92 ? -12.466 -11.043 9.166 1.00 97.81 92 PRO A C 1
ATOM 744 O O . PRO A 1 92 ? -13.406 -11.832 9.151 1.00 97.81 92 PRO A O 1
ATOM 747 N N . GLY A 1 93 ? -11.949 -10.553 8.040 1.00 96.81 93 GLY A N 1
ATOM 748 C CA . GLY A 1 93 ? -12.458 -10.835 6.694 1.00 96.81 93 GLY A CA 1
ATOM 749 C C . GLY A 1 93 ? -13.501 -9.837 6.182 1.00 96.81 93 GLY A C 1
ATOM 750 O O . GLY A 1 93 ? -13.712 -9.753 4.971 1.00 96.81 93 GLY A O 1
ATOM 751 N N . VAL A 1 94 ? -14.096 -9.020 7.055 1.00 97.62 94 VAL A N 1
ATOM 752 C CA . VAL A 1 94 ? -15.064 -7.991 6.653 1.00 97.62 94 VAL A CA 1
ATOM 753 C C . VAL A 1 94 ? -14.364 -6.857 5.899 1.00 97.62 94 VAL A C 1
ATOM 755 O O . VAL A 1 94 ? -13.286 -6.387 6.277 1.00 97.62 94 VAL A O 1
ATOM 758 N N . ARG A 1 95 ? -14.986 -6.393 4.808 1.00 97.56 95 ARG A N 1
ATOM 759 C CA . ARG A 1 95 ? -14.528 -5.223 4.049 1.00 97.56 95 ARG A CA 1
ATOM 760 C C . ARG A 1 95 ? -15.033 -3.933 4.698 1.00 97.56 95 ARG A C 1
ATOM 762 O O . ARG A 1 95 ? -16.241 -3.742 4.855 1.00 97.56 95 ARG A O 1
ATOM 769 N N . VAL A 1 96 ? -14.110 -3.022 4.982 1.00 97.06 96 VAL A N 1
ATOM 770 C CA . VAL A 1 96 ? -14.360 -1.732 5.641 1.00 97.06 96 VAL A CA 1
ATOM 771 C C . VAL A 1 96 ? -13.822 -0.570 4.800 1.00 97.06 96 VAL A C 1
ATOM 773 O O . VAL A 1 96 ? -12.847 -0.720 4.058 1.00 97.06 96 VAL A O 1
ATOM 776 N N . SER A 1 97 ? -14.465 0.588 4.884 1.00 96.00 97 SER A N 1
ATOM 777 C CA . SER A 1 97 ? -14.162 1.779 4.087 1.00 96.00 97 SER A CA 1
ATOM 778 C C . SER A 1 97 ? -14.585 3.067 4.784 1.00 96.00 97 SER A C 1
ATOM 780 O O . SER A 1 97 ? -15.684 3.137 5.325 1.00 96.00 97 SER A O 1
ATOM 782 N N . GLY A 1 98 ? -13.750 4.102 4.685 1.00 91.44 98 GLY A N 1
ATOM 783 C CA . GLY A 1 98 ? -14.093 5.476 5.036 1.00 91.44 98 GLY A CA 1
ATOM 784 C C . GLY A 1 98 ? -14.587 5.637 6.471 1.00 91.44 98 GLY A C 1
ATOM 785 O O . GLY A 1 98 ? -13.811 5.507 7.408 1.00 91.44 98 GLY A O 1
ATOM 786 N N . GLU A 1 99 ? -15.878 5.927 6.616 1.00 92.12 99 GLU A N 1
ATOM 787 C CA . GLU A 1 99 ? -16.551 6.196 7.895 1.00 92.12 99 GLU A CA 1
ATOM 788 C C . GLU A 1 99 ? -17.129 4.932 8.561 1.00 92.12 99 GLU A C 1
ATOM 790 O O . GLU A 1 99 ? -17.864 5.027 9.542 1.00 92.12 99 GLU A O 1
ATOM 795 N N . ASP A 1 100 ? -16.833 3.734 8.046 1.00 96.62 100 ASP A N 1
ATOM 796 C CA . ASP A 1 100 ? -17.255 2.491 8.693 1.00 96.62 100 ASP A CA 1
ATOM 797 C C . ASP A 1 100 ? -16.681 2.386 10.109 1.00 96.62 100 ASP A C 1
ATOM 799 O O . ASP A 1 100 ? -15.478 2.568 10.342 1.00 96.62 100 ASP A O 1
ATOM 803 N N . VAL A 1 101 ? -17.550 2.049 11.059 1.00 97.06 101 VAL A N 1
ATOM 804 C CA . VAL A 1 101 ? -17.166 1.873 12.455 1.00 97.06 101 VAL A CA 1
ATOM 805 C C . VAL A 1 101 ? -16.545 0.495 12.629 1.00 97.06 101 VAL A C 1
ATOM 807 O O . VAL A 1 101 ? -17.140 -0.514 12.263 1.00 97.06 101 VAL A O 1
ATOM 810 N N . ILE A 1 102 ? -15.324 0.461 13.168 1.00 97.19 102 ILE A N 1
ATOM 811 C CA . ILE A 1 102 ? -14.550 -0.778 13.360 1.00 97.19 102 ILE A CA 1
ATOM 812 C C . ILE A 1 102 ? -14.495 -1.209 14.827 1.00 97.19 102 ILE A C 1
ATOM 814 O O . ILE A 1 102 ? -14.297 -2.387 15.113 1.00 97.19 102 ILE A O 1
ATOM 818 N N . ILE A 1 103 ? -14.658 -0.260 15.752 1.00 97.75 103 ILE A N 1
ATOM 819 C CA . ILE A 1 103 ? -14.751 -0.509 17.191 1.00 97.75 103 ILE A CA 1
ATOM 820 C C . ILE A 1 103 ? -15.906 0.341 17.724 1.00 97.75 103 ILE A C 1
ATOM 822 O O . ILE A 1 103 ? -15.776 1.555 17.876 1.00 97.75 103 ILE A O 1
ATOM 826 N N . GLY A 1 104 ? -17.036 -0.305 17.972 1.00 97.06 104 GLY A N 1
ATOM 827 C CA . GLY A 1 104 ? -18.185 0.199 18.708 1.00 97.06 104 GLY A CA 1
ATOM 828 C C . GLY A 1 104 ? -17.854 0.359 20.184 1.00 97.06 104 GLY A C 1
ATOM 829 O O . GLY A 1 104 ? -17.404 -0.577 20.845 1.00 97.06 104 GLY A O 1
ATOM 830 N N . LYS A 1 105 ? -18.038 1.570 20.703 1.00 95.81 105 LYS A N 1
ATOM 831 C CA . LYS A 1 105 ? -17.717 1.893 22.089 1.00 95.81 105 LYS A CA 1
ATOM 832 C C . LYS A 1 105 ? -18.634 2.978 22.614 1.00 95.81 105 LYS A C 1
ATOM 834 O O . LYS A 1 105 ? -18.847 4.003 21.963 1.00 95.81 105 LYS A O 1
ATOM 839 N N . THR A 1 106 ? -19.129 2.785 23.827 1.00 94.06 106 THR A N 1
ATOM 840 C CA . THR A 1 106 ? -20.089 3.692 24.450 1.00 94.06 106 THR A CA 1
ATOM 841 C C . THR A 1 106 ? -19.631 4.096 25.851 1.00 94.06 106 THR A C 1
ATOM 843 O O . THR A 1 106 ? -19.120 3.290 26.636 1.00 94.06 106 THR A O 1
ATOM 846 N N . ALA A 1 107 ? -19.861 5.357 26.202 1.00 91.50 107 ALA A N 1
ATOM 847 C CA . ALA A 1 107 ? -19.677 5.872 27.554 1.00 91.50 107 ALA A CA 1
ATOM 848 C C . ALA A 1 107 ? -21.048 6.134 28.192 1.00 91.50 107 ALA A C 1
ATOM 850 O O . ALA A 1 107 ? -21.905 6.729 27.537 1.00 91.50 107 ALA A O 1
ATOM 851 N N . PRO A 1 108 ? -21.298 5.731 29.444 1.00 88.12 108 PRO A N 1
ATOM 852 C CA . PRO A 1 108 ? -22.522 6.125 30.135 1.00 88.12 108 PRO A CA 1
ATOM 853 C C . PRO A 1 108 ? -22.539 7.649 30.340 1.00 88.12 108 PRO A C 1
ATOM 855 O O . PRO A 1 108 ? -21.498 8.278 30.541 1.00 88.12 108 PRO A O 1
ATOM 858 N N . ILE A 1 109 ? -23.723 8.251 30.250 1.00 82.31 109 ILE A N 1
ATOM 859 C CA . ILE A 1 109 ? -23.908 9.690 30.464 1.00 82.31 109 ILE A CA 1
ATOM 860 C C . ILE A 1 109 ? -24.323 9.909 31.914 1.00 82.31 109 ILE A C 1
ATOM 862 O O . ILE A 1 109 ? -25.289 9.300 32.374 1.00 82.31 109 ILE A O 1
ATOM 866 N N . ASP A 1 110 ? -23.637 10.814 32.610 1.00 73.88 110 ASP A N 1
ATOM 867 C CA . ASP A 1 110 ? -24.025 11.187 33.964 1.00 73.88 110 ASP A CA 1
ATOM 868 C C . ASP A 1 110 ? -25.390 11.892 33.956 1.00 73.88 110 ASP A C 1
ATOM 870 O O . ASP A 1 110 ? -25.631 12.829 33.180 1.00 73.88 110 ASP A O 1
ATOM 874 N N . GLN A 1 111 ? -26.310 11.422 34.794 1.00 64.69 111 GLN A N 1
ATOM 875 C CA . GLN A 1 111 ? -27.680 11.934 34.830 1.00 64.69 111 GLN A CA 1
ATOM 876 C C . GLN A 1 111 ? -27.738 13.376 35.350 1.00 64.69 111 GLN A C 1
ATOM 878 O O . GLN A 1 111 ? -28.612 14.126 34.920 1.00 64.69 111 GLN A O 1
ATOM 883 N N . GLU A 1 112 ? -26.765 13.788 36.167 1.00 60.50 112 GLU A N 1
ATOM 884 C CA . GLU A 1 112 ? -26.695 15.131 36.760 1.00 60.50 112 GLU A CA 1
ATOM 885 C C . GLU A 1 112 ? -26.106 16.193 35.814 1.00 60.50 112 GLU A C 1
ATOM 887 O O . GLU A 1 112 ? -26.410 17.380 35.941 1.00 60.50 112 GLU A O 1
ATOM 892 N N . SER A 1 113 ? -25.323 15.788 34.807 1.00 60.00 113 SER A N 1
ATOM 893 C CA . SER A 1 113 ? -24.785 16.713 33.802 1.00 60.00 113 SER A CA 1
ATOM 894 C C . SER A 1 113 ? -25.852 17.082 32.757 1.00 60.00 113 SER A C 1
ATOM 896 O O . SER A 1 113 ? -26.152 16.334 31.820 1.00 60.00 113 SER A O 1
ATOM 898 N N . GLN A 1 114 ? -26.484 18.246 32.926 1.00 52.88 114 GLN A N 1
ATOM 899 C CA . GLN A 1 114 ? -27.401 18.816 31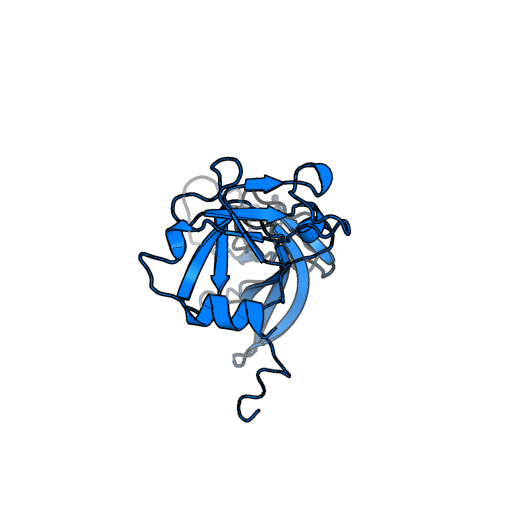.935 1.00 52.88 114 GLN A CA 1
ATOM 900 C C . GLN A 1 114 ? -26.616 19.419 30.759 1.00 52.88 114 GLN A C 1
ATOM 902 O O . GLN A 1 114 ? -26.389 20.624 30.701 1.00 52.88 114 GLN A O 1
ATOM 907 N N . ASP A 1 115 ? -26.218 18.592 29.791 1.00 53.69 115 ASP A N 1
ATOM 908 C CA . ASP A 1 115 ? -25.844 19.100 28.465 1.00 53.69 115 ASP A CA 1
ATOM 909 C C . ASP A 1 115 ? -27.111 19.663 27.784 1.00 53.69 115 ASP A C 1
ATOM 911 O O . ASP A 1 115 ? -28.060 18.928 27.490 1.00 53.69 115 ASP A O 1
ATOM 915 N N . LEU A 1 116 ? -27.144 20.982 27.562 1.00 52.66 116 LEU A N 1
ATOM 916 C CA . LEU A 1 116 ? -28.266 21.693 26.945 1.00 52.66 116 LEU A CA 1
ATOM 917 C C . LEU A 1 116 ? -28.546 21.190 25.510 1.00 52.66 116 LEU A C 1
ATOM 919 O O . LEU A 1 116 ? -27.662 21.183 24.656 1.00 52.66 116 LEU A O 1
ATOM 923 N N . GLY A 1 117 ? -29.816 20.875 25.218 1.00 53.81 117 GLY A N 1
ATOM 924 C CA . GLY A 1 117 ? -30.414 21.155 23.901 1.00 53.81 117 GLY A CA 1
ATOM 925 C C . GLY A 1 117 ? -30.872 19.994 23.006 1.00 53.81 117 GLY A C 1
ATOM 926 O O . GLY A 1 117 ? -31.531 20.269 22.012 1.00 53.81 117 GLY A O 1
ATOM 927 N N . THR A 1 118 ? -30.588 18.721 23.304 1.00 55.22 118 THR A N 1
ATOM 928 C CA . THR A 1 118 ? -31.011 17.585 22.428 1.00 55.22 118 THR A CA 1
ATOM 929 C C . THR A 1 118 ? -31.371 16.290 23.168 1.00 55.22 118 THR A C 1
ATOM 931 O O . THR A 1 118 ? -31.544 15.240 22.553 1.00 55.22 118 THR A O 1
ATOM 934 N N . ARG A 1 119 ? -31.479 16.323 24.500 1.00 54.56 119 ARG A N 1
ATOM 935 C CA . ARG A 1 119 ? -31.643 15.116 25.322 1.00 54.56 119 ARG A CA 1
ATOM 936 C C . ARG A 1 119 ? -33.113 14.694 25.422 1.00 54.56 119 ARG A C 1
ATOM 938 O O . ARG A 1 119 ? -33.912 15.380 26.050 1.00 54.56 119 ARG A O 1
ATOM 945 N N . THR A 1 120 ? -33.454 13.527 24.885 1.00 57.56 120 THR A N 1
ATOM 946 C CA . THR A 1 120 ? -34.633 12.750 25.308 1.00 57.56 120 THR A CA 1
ATOM 947 C C . THR A 1 120 ? -34.202 11.816 26.450 1.00 57.56 120 THR A C 1
ATOM 949 O O . THR A 1 120 ? -33.081 11.309 26.422 1.00 57.56 120 THR A O 1
ATOM 952 N N . SER A 1 121 ? -35.046 11.563 27.460 1.00 60.00 121 SER A N 1
ATOM 953 C CA . SER A 1 121 ? -34.719 10.724 28.642 1.00 60.00 121 SER A CA 1
ATOM 954 C C . SER A 1 121 ? -34.339 9.265 28.326 1.00 60.00 121 SER A C 1
ATOM 956 O O . SER A 1 121 ? -33.950 8.519 29.220 1.00 60.00 121 SER A O 1
ATOM 958 N N . VAL A 1 122 ? -34.442 8.865 27.057 1.00 68.12 122 VAL A N 1
ATOM 959 C CA . VAL A 1 122 ? -34.200 7.512 26.542 1.00 68.12 122 VAL A CA 1
ATOM 960 C C . VAL A 1 122 ? -32.705 7.220 26.344 1.00 68.12 122 VAL A C 1
ATOM 962 O O . VAL A 1 122 ? -32.281 6.072 26.464 1.00 68.12 122 VAL A O 1
ATOM 965 N N . HIS A 1 123 ? -31.879 8.238 26.082 1.00 75.94 123 HIS A N 1
ATOM 966 C CA . HIS A 1 123 ? -30.457 8.025 25.806 1.00 75.94 123 HIS A CA 1
ATOM 967 C C . HIS A 1 123 ? -29.642 7.908 27.098 1.00 75.94 123 HIS A C 1
ATOM 969 O O . HIS A 1 123 ? -29.412 8.896 27.800 1.00 75.94 123 HIS A O 1
ATOM 975 N N . GLN A 1 124 ? -29.183 6.693 27.395 1.00 81.62 124 GLN A N 1
ATOM 976 C CA . GLN A 1 124 ? -28.391 6.382 28.592 1.00 81.62 124 GLN A CA 1
ATOM 977 C C . GLN A 1 124 ? -26.881 6.442 28.330 1.00 81.62 124 GLN A C 1
ATOM 979 O O . GLN A 1 124 ? -26.089 6.605 29.261 1.00 81.62 124 GLN A O 1
ATOM 984 N N . ARG A 1 125 ? -26.470 6.311 27.063 1.00 87.88 125 ARG A N 1
ATOM 985 C CA . ARG A 1 125 ? -25.061 6.225 26.667 1.00 87.88 125 ARG A CA 1
ATOM 986 C C . ARG A 1 125 ? -24.728 7.230 25.572 1.00 87.88 125 ARG A C 1
ATOM 988 O O . ARG A 1 125 ? -25.607 7.688 24.849 1.00 87.88 125 ARG A O 1
ATOM 995 N N . ARG A 1 126 ? -23.456 7.591 25.459 1.00 90.69 126 ARG A N 1
ATOM 996 C CA . ARG A 1 126 ? -22.869 8.454 24.431 1.00 90.69 126 ARG A CA 1
ATOM 997 C C . ARG A 1 126 ? -21.943 7.620 23.565 1.00 90.69 126 ARG A C 1
ATOM 999 O O . ARG A 1 126 ? -21.161 6.830 24.090 1.00 90.69 126 ARG A O 1
ATOM 1006 N N . ASP A 1 127 ? -22.007 7.839 22.262 1.00 93.81 127 ASP A N 1
ATOM 1007 C CA . ASP A 1 127 ? -21.118 7.177 21.322 1.00 93.81 127 ASP A CA 1
ATOM 1008 C C . ASP A 1 127 ? -19.699 7.768 21.377 1.00 93.81 127 ASP A C 1
ATOM 1010 O O . ASP A 1 127 ? -19.503 8.979 21.248 1.00 93.81 127 ASP A O 1
ATOM 1014 N N . ILE A 1 128 ? -18.709 6.897 21.564 1.00 94.56 128 ILE A N 1
ATOM 1015 C CA . ILE A 1 128 ? -17.273 7.202 21.496 1.00 94.56 128 ILE A CA 1
ATOM 1016 C C . ILE A 1 128 ? -16.534 6.189 20.605 1.00 94.56 128 ILE A C 1
ATOM 1018 O O . ILE A 1 128 ? -15.332 5.985 20.753 1.00 94.56 128 ILE A O 1
ATOM 1022 N N . SER A 1 129 ? -17.255 5.566 19.671 1.00 96.31 129 SER A N 1
ATOM 1023 C CA . SER A 1 129 ? -16.748 4.533 18.766 1.00 96.31 129 SER A CA 1
ATOM 1024 C C . SER A 1 129 ? -15.608 5.028 17.879 1.00 96.31 129 SER A C 1
ATOM 1026 O O . SER A 1 129 ? -15.535 6.207 17.523 1.00 96.31 129 SER A O 1
ATOM 1028 N N . THR A 1 130 ? -14.741 4.123 17.440 1.00 96.06 130 THR A N 1
ATOM 1029 C CA . THR A 1 130 ? -13.623 4.424 16.539 1.00 96.06 130 THR A CA 1
ATOM 1030 C C . THR A 1 130 ? -13.960 3.992 15.105 1.00 96.06 130 THR A C 1
ATOM 1032 O O . THR A 1 130 ? -14.088 2.790 14.849 1.00 96.06 130 THR A O 1
ATOM 1035 N N . PRO A 1 131 ? -14.108 4.940 14.155 1.00 96.06 131 PRO A N 1
ATOM 1036 C CA . PRO A 1 131 ? -14.233 4.628 12.738 1.00 96.06 131 PRO A CA 1
ATOM 1037 C C . PRO A 1 131 ? -12.872 4.406 12.077 1.00 96.06 131 PRO A C 1
ATOM 1039 O O . PRO A 1 131 ? -11.813 4.731 12.630 1.00 96.06 131 PRO A O 1
ATOM 1042 N N . LEU A 1 132 ? -12.907 3.873 10.859 1.00 95.25 132 LEU A N 1
ATOM 1043 C CA . LEU A 1 132 ? -11.768 3.915 9.954 1.00 95.25 132 LEU A CA 1
ATOM 1044 C C . LEU A 1 132 ? -11.444 5.381 9.575 1.00 95.25 132 LEU A C 1
ATOM 1046 O O . LEU A 1 132 ? -12.194 6.314 9.854 1.00 95.25 132 LEU A O 1
ATOM 1050 N N . ARG A 1 133 ? -10.263 5.621 8.993 1.00 92.81 133 ARG A N 1
ATOM 1051 C CA . ARG A 1 133 ? -9.945 6.940 8.426 1.00 92.81 133 ARG A CA 1
ATOM 1052 C C . ARG A 1 133 ? -10.709 7.115 7.114 1.00 92.81 133 ARG A C 1
ATOM 1054 O O . ARG A 1 133 ? -10.695 6.210 6.286 1.00 92.81 133 ARG A O 1
ATOM 1061 N N . SER A 1 134 ? -11.255 8.308 6.888 1.00 90.38 134 SER A N 1
ATOM 1062 C CA . SER A 1 134 ? -12.075 8.643 5.714 1.00 90.38 134 SER A CA 1
ATOM 1063 C C . SER A 1 134 ? -11.422 8.321 4.361 1.00 90.38 134 SER A C 1
ATOM 1065 O O . SER A 1 134 ? -12.097 7.897 3.427 1.00 90.38 134 SER A O 1
ATOM 1067 N N . THR A 1 135 ? -10.099 8.473 4.250 1.00 91.19 135 THR A N 1
ATOM 1068 C CA . THR A 1 135 ? -9.326 8.217 3.021 1.00 91.19 135 THR A CA 1
ATOM 1069 C C . THR A 1 135 ? -8.811 6.783 2.895 1.00 91.19 135 THR A C 1
ATOM 1071 O O . THR A 1 135 ? -8.037 6.477 1.984 1.00 91.19 135 THR A O 1
ATOM 1074 N N . GLU A 1 136 ? -9.197 5.895 3.809 1.00 91.69 136 GLU A N 1
ATOM 1075 C CA . GLU A 1 136 ? -8.711 4.523 3.860 1.00 91.69 136 GLU A CA 1
ATOM 1076 C C . GLU A 1 136 ? -9.843 3.517 3.657 1.00 91.69 136 GLU A C 1
ATOM 1078 O O . GLU A 1 136 ? -11.009 3.740 3.972 1.00 91.69 136 GLU A O 1
ATOM 1083 N N . ASN A 1 137 ? -9.483 2.373 3.097 1.00 96.06 137 ASN A N 1
ATOM 1084 C CA . ASN A 1 137 ? -10.357 1.230 2.907 1.00 96.06 137 ASN A CA 1
ATOM 1085 C C . ASN A 1 137 ? -9.512 -0.040 2.909 1.00 96.06 137 ASN A C 1
ATOM 1087 O O . ASN A 1 137 ? -8.325 -0.011 2.576 1.00 96.06 137 ASN A O 1
ATOM 1091 N N . GLY A 1 138 ? -10.107 -1.166 3.273 1.00 96.88 138 GLY A N 1
ATOM 1092 C CA . GLY A 1 138 ? -9.382 -2.424 3.351 1.00 96.88 138 GLY A CA 1
ATOM 1093 C C . GLY A 1 138 ? -10.237 -3.571 3.853 1.00 96.88 138 GLY A C 1
ATOM 1094 O O . GLY A 1 138 ? -11.466 -3.508 3.885 1.00 96.88 138 GLY A O 1
ATOM 1095 N N . ILE A 1 139 ? -9.557 -4.645 4.222 1.00 98.06 139 ILE A N 1
ATOM 1096 C CA . ILE A 1 139 ? -10.156 -5.838 4.811 1.00 98.06 139 ILE A CA 1
ATOM 1097 C C . ILE A 1 139 ? -9.596 -5.978 6.218 1.00 98.06 139 ILE A C 1
ATOM 1099 O O . ILE A 1 139 ? -8.392 -5.809 6.425 1.00 98.06 139 ILE A O 1
ATOM 1103 N N . VAL A 1 140 ? -10.459 -6.280 7.181 1.00 98.06 140 VAL A N 1
ATOM 1104 C CA . VAL A 1 140 ? -10.029 -6.593 8.544 1.00 98.06 140 VAL A CA 1
ATOM 1105 C C . VAL A 1 140 ? -9.197 -7.872 8.499 1.00 98.06 140 VAL A C 1
ATOM 1107 O O . VAL A 1 140 ? -9.661 -8.919 8.060 1.00 98.06 140 VAL A O 1
ATOM 1110 N N . ASP A 1 141 ? -7.938 -7.770 8.897 1.00 97.88 141 ASP A N 1
ATOM 1111 C CA . ASP A 1 141 ? -6.933 -8.824 8.772 1.00 97.88 141 ASP A CA 1
ATOM 1112 C C . ASP A 1 141 ? -6.803 -9.637 10.061 1.00 97.88 141 ASP A C 1
ATOM 1114 O O . ASP A 1 141 ? -6.731 -10.861 10.023 1.00 97.88 141 ASP A O 1
ATOM 1118 N N . SER A 1 142 ? -6.809 -8.964 11.211 1.00 97.56 142 SER A N 1
ATOM 1119 C CA . SER A 1 142 ? -6.776 -9.628 12.513 1.00 97.56 142 SER A CA 1
ATOM 1120 C C . SER A 1 142 ? -7.415 -8.760 13.584 1.00 97.56 142 SER A C 1
ATOM 1122 O O . SER A 1 142 ? -7.170 -7.554 13.625 1.00 97.56 142 SER A O 1
ATOM 1124 N N . VAL A 1 143 ? -8.142 -9.385 14.501 1.00 97.69 143 VAL A N 1
ATOM 1125 C CA . VAL A 1 143 ? -8.702 -8.745 15.693 1.00 97.69 143 VAL A CA 1
ATOM 1126 C C . VAL A 1 143 ? -8.082 -9.413 16.907 1.00 97.69 143 VAL A C 1
ATOM 1128 O O . VAL A 1 143 ? -8.076 -10.637 17.007 1.00 97.69 143 VAL A O 1
ATOM 1131 N N . ILE A 1 144 ? -7.520 -8.612 17.806 1.00 96.94 144 ILE A N 1
ATOM 1132 C CA . ILE A 1 144 ? -6.917 -9.083 19.050 1.00 96.94 144 ILE A CA 1
ATOM 1133 C C . ILE A 1 144 ? -7.667 -8.427 20.199 1.00 96.94 144 ILE A C 1
ATOM 1135 O O . ILE A 1 144 ? -7.634 -7.207 20.346 1.00 96.94 144 ILE A O 1
ATOM 1139 N N . LEU A 1 145 ? -8.310 -9.254 21.012 1.00 95.31 145 LEU A N 1
ATOM 1140 C CA . LEU A 1 145 ? -8.882 -8.887 22.298 1.00 95.31 145 LEU A CA 1
ATOM 1141 C C . LEU A 1 145 ? -7.935 -9.375 23.388 1.00 95.31 145 LEU A C 1
ATOM 1143 O O . LEU A 1 145 ? -7.59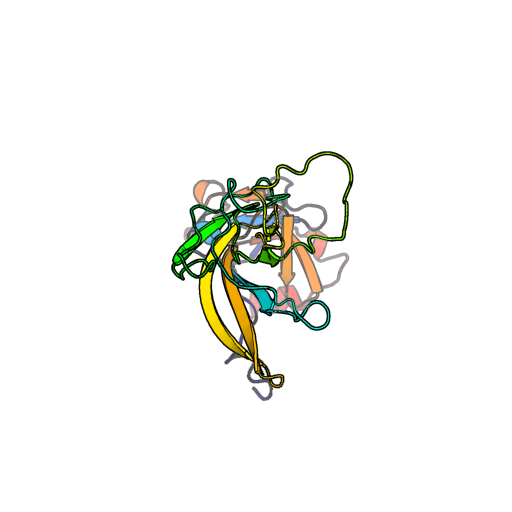7 -10.555 23.445 1.00 95.31 145 LEU A O 1
ATOM 1147 N N . THR A 1 146 ? -7.481 -8.463 24.233 1.00 95.88 146 THR A N 1
ATOM 1148 C CA . THR A 1 146 ? -6.614 -8.775 25.367 1.00 95.88 146 THR A CA 1
ATOM 1149 C C . THR A 1 146 ? -6.995 -7.904 26.551 1.00 95.88 146 THR A C 1
ATOM 1151 O O . THR A 1 146 ? -7.863 -7.036 26.472 1.00 95.88 146 THR A O 1
ATOM 1154 N N . VAL A 1 147 ? -6.338 -8.144 27.671 1.00 94.62 147 VAL A N 1
ATOM 1155 C CA . VAL A 1 147 ? -6.420 -7.303 28.852 1.00 94.62 147 VAL A CA 1
ATOM 1156 C C . VAL A 1 147 ? -5.050 -6.662 29.061 1.00 94.62 147 VAL A C 1
ATOM 1158 O O . VAL A 1 147 ? -4.022 -7.328 28.925 1.00 94.62 147 VAL A O 1
ATOM 1161 N N . ASN A 1 148 ? -5.027 -5.358 29.325 1.00 90.62 148 ASN A N 1
ATOM 1162 C CA . ASN A 1 148 ? -3.799 -4.623 29.625 1.00 90.62 148 ASN A CA 1
ATOM 1163 C C . ASN A 1 148 ? -3.308 -4.909 31.054 1.00 90.62 148 ASN A C 1
ATOM 1165 O O . ASN A 1 148 ? -4.013 -5.520 31.856 1.00 90.62 148 ASN A O 1
ATOM 1169 N N . ALA A 1 149 ? -2.111 -4.419 31.395 1.00 90.06 149 ALA A N 1
ATOM 1170 C CA . ALA A 1 149 ? -1.527 -4.565 32.734 1.00 90.06 149 ALA A CA 1
ATOM 1171 C C . ALA A 1 149 ? -2.446 -4.049 33.862 1.00 90.06 149 ALA A C 1
ATOM 1173 O O . ALA A 1 149 ? -2.455 -4.613 34.951 1.00 90.06 149 ALA A O 1
ATOM 1174 N N . ASP A 1 150 ? -3.277 -3.044 33.573 1.00 87.62 150 ASP A N 1
ATOM 1175 C CA . ASP A 1 150 ? -4.243 -2.459 34.514 1.00 87.62 150 ASP A CA 1
ATOM 1176 C C . ASP A 1 150 ? -5.556 -3.258 34.636 1.00 87.62 150 ASP A C 1
ATOM 1178 O O . ASP A 1 150 ? -6.550 -2.764 35.170 1.00 87.62 150 ASP A O 1
ATOM 1182 N N . ASN A 1 151 ? -5.591 -4.486 34.111 1.00 88.25 151 ASN A N 1
ATOM 1183 C CA . ASN A 1 151 ? -6.769 -5.352 34.068 1.00 88.25 151 ASN A CA 1
ATOM 1184 C C . ASN A 1 151 ? -7.969 -4.735 33.313 1.00 88.25 151 ASN A C 1
ATOM 1186 O O . ASN A 1 151 ? -9.132 -4.940 33.658 1.00 88.25 151 ASN A O 1
ATOM 1190 N N . VAL A 1 152 ? -7.670 -3.944 32.280 1.00 91.38 152 VAL A N 1
ATOM 1191 C CA . VAL A 1 152 ? -8.642 -3.254 31.422 1.00 91.38 152 VAL A CA 1
ATOM 1192 C C . VAL A 1 152 ? -8.729 -3.953 30.069 1.00 91.38 152 VAL A C 1
ATOM 1194 O O . VAL A 1 152 ? -7.691 -4.254 29.475 1.00 91.38 152 VAL A O 1
ATOM 1197 N N . LYS A 1 153 ? -9.946 -4.171 29.551 1.00 93.75 153 LYS A N 1
ATOM 1198 C CA . LYS A 1 153 ? -10.133 -4.730 28.206 1.00 93.75 153 LYS A CA 1
ATOM 1199 C C . LYS A 1 153 ? -9.543 -3.803 27.148 1.00 93.75 153 LYS A C 1
ATOM 1201 O O . LYS A 1 153 ? -9.815 -2.602 27.126 1.00 93.75 153 LYS A O 1
ATOM 1206 N N . TYR A 1 154 ? -8.767 -4.390 26.250 1.00 95.88 154 TYR A N 1
ATOM 1207 C CA . TYR A 1 154 ? -8.066 -3.725 25.166 1.00 95.88 154 TYR A CA 1
ATOM 1208 C C . TYR A 1 154 ? -8.321 -4.475 23.864 1.00 95.88 154 TYR A C 1
ATOM 1210 O O . TYR A 1 154 ? -8.167 -5.697 23.791 1.00 95.88 154 TYR A O 1
ATOM 1218 N N . VAL A 1 155 ? -8.680 -3.736 22.821 1.00 97.12 155 VAL A N 1
ATOM 1219 C CA . VAL A 1 155 ? -8.896 -4.279 21.482 1.00 97.12 155 VAL A CA 1
ATOM 1220 C C . VAL A 1 155 ? -7.886 -3.679 20.517 1.00 97.12 155 VAL A C 1
ATOM 1222 O O . VAL A 1 155 ? -7.588 -2.485 20.563 1.00 97.12 155 VAL A O 1
ATOM 1225 N N . LYS A 1 156 ? -7.364 -4.509 19.615 1.00 97.62 156 LYS A N 1
ATOM 1226 C CA . LYS A 1 156 ? -6.534 -4.093 18.488 1.00 97.62 156 LYS A CA 1
ATOM 1227 C C . LYS A 1 156 ? -7.046 -4.724 17.200 1.00 97.62 156 LYS A C 1
ATOM 1229 O O . LYS A 1 156 ? -6.956 -5.934 17.013 1.00 97.62 156 LYS A O 1
ATOM 1234 N N . VAL A 1 157 ? -7.539 -3.888 16.296 1.00 97.69 157 VAL A N 1
ATOM 1235 C CA . VAL A 1 157 ? -8.057 -4.273 14.980 1.00 97.69 157 VAL A CA 1
ATOM 1236 C C . VAL A 1 157 ? -7.029 -3.895 13.920 1.00 97.69 157 VAL A C 1
ATOM 1238 O O . VAL A 1 157 ? -6.701 -2.720 13.748 1.00 97.69 157 VAL A O 1
ATOM 1241 N N . ARG A 1 158 ? -6.496 -4.879 13.196 1.00 98.06 158 ARG A N 1
ATOM 1242 C CA . ARG A 1 158 ? -5.598 -4.665 12.056 1.00 98.06 158 ARG A CA 1
ATOM 1243 C C . ARG A 1 158 ? -6.400 -4.711 10.765 1.00 98.06 158 ARG A C 1
ATOM 1245 O O . ARG A 1 158 ? -7.091 -5.688 10.506 1.00 98.06 158 ARG A O 1
ATOM 1252 N N . VAL A 1 159 ? -6.259 -3.683 9.940 1.00 97.75 159 VAL A N 1
ATOM 1253 C CA . VAL A 1 159 ? -6.835 -3.587 8.597 1.00 97.75 159 VAL A CA 1
ATOM 1254 C C . VAL A 1 159 ? -5.704 -3.674 7.579 1.00 97.75 159 VAL A C 1
ATOM 1256 O O . VAL A 1 159 ? -4.654 -3.047 7.749 1.00 97.75 159 VAL A O 1
ATOM 1259 N N . ARG A 1 160 ? -5.911 -4.470 6.531 1.00 97.94 160 ARG A N 1
ATOM 1260 C CA . ARG A 1 160 ? -4.971 -4.676 5.429 1.00 97.94 160 ARG A CA 1
ATOM 1261 C C . ARG A 1 160 ? -5.546 -4.140 4.125 1.00 97.94 160 ARG A C 1
ATOM 1263 O O . ARG A 1 160 ? -6.703 -4.394 3.789 1.00 97.94 160 ARG A O 1
ATOM 1270 N N . THR A 1 161 ? -4.689 -3.502 3.340 1.00 97.38 161 THR A N 1
ATOM 1271 C CA . THR A 1 161 ? -5.006 -2.985 2.006 1.00 97.38 161 THR A CA 1
ATOM 1272 C C . THR A 1 161 ? -3.878 -3.346 1.052 1.00 97.38 161 THR A C 1
ATOM 1274 O O . THR A 1 16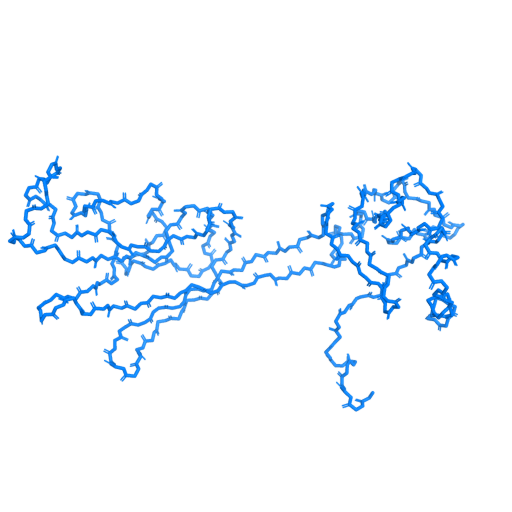1 ? -2.708 -3.220 1.397 1.00 97.38 161 THR A O 1
ATOM 1277 N N . THR A 1 162 ? -4.208 -3.782 -0.162 1.00 96.50 162 THR A N 1
ATOM 1278 C CA . THR A 1 162 ? -3.196 -3.957 -1.215 1.00 96.50 162 THR A CA 1
ATOM 1279 C C . THR A 1 162 ? -2.991 -2.627 -1.929 1.00 96.50 162 THR A C 1
ATOM 1281 O O . THR A 1 162 ? -3.966 -1.981 -2.312 1.00 96.50 162 THR A O 1
ATOM 1284 N N . LYS A 1 163 ? -1.738 -2.213 -2.099 1.00 96.38 163 LYS A N 1
ATOM 1285 C CA . LYS A 1 163 ? -1.355 -1.020 -2.854 1.00 96.38 163 LYS A CA 1
ATOM 1286 C C . LYS A 1 163 ? -0.683 -1.469 -4.146 1.00 96.38 163 LYS A C 1
ATOM 1288 O O . LYS A 1 163 ? 0.339 -2.155 -4.127 1.00 96.38 163 LYS A O 1
ATOM 1293 N N . VAL A 1 164 ? -1.326 -1.134 -5.256 1.00 97.50 164 VAL A N 1
ATOM 1294 C CA . VAL A 1 164 ? -0.810 -1.354 -6.608 1.00 97.50 164 VAL A CA 1
ATOM 1295 C C . VAL A 1 164 ? -0.132 -0.056 -7.045 1.00 97.50 164 VAL A C 1
ATOM 1297 O O . VAL A 1 164 ? -0.723 0.990 -6.780 1.00 97.50 164 VAL A O 1
ATOM 1300 N N . PRO A 1 165 ? 1.056 -0.104 -7.676 1.00 97.88 165 PRO A N 1
ATOM 1301 C CA . PRO A 1 165 ? 1.707 1.085 -8.217 1.00 97.88 165 PRO A CA 1
ATOM 1302 C C . PRO A 1 165 ? 0.778 1.916 -9.103 1.00 97.88 165 PRO A C 1
ATOM 1304 O O . PRO A 1 165 ? 0.107 1.376 -9.986 1.00 97.88 165 PRO A O 1
ATOM 1307 N N . GLN A 1 166 ? 0.751 3.223 -8.869 1.00 96.88 166 GLN A N 1
ATOM 1308 C CA . GLN A 1 166 ? -0.067 4.190 -9.598 1.00 96.88 166 GLN A CA 1
ATOM 1309 C C . GLN A 1 166 ? 0.736 5.439 -9.974 1.00 96.88 166 GLN A C 1
ATOM 1311 O O . GLN A 1 166 ? 1.820 5.699 -9.455 1.00 96.88 166 GLN A O 1
ATOM 1316 N N . ILE A 1 167 ? 0.188 6.235 -10.895 1.00 97.38 167 ILE A N 1
ATOM 1317 C CA . ILE A 1 167 ? 0.752 7.537 -11.271 1.00 97.38 167 ILE A CA 1
ATOM 1318 C C . ILE A 1 167 ? 0.957 8.388 -10.008 1.00 97.38 167 ILE A C 1
ATOM 1320 O O . ILE A 1 167 ? 0.063 8.499 -9.170 1.00 97.38 167 ILE A O 1
ATOM 1324 N N . GLY A 1 168 ? 2.145 8.978 -9.876 1.00 96.12 168 GLY A N 1
ATOM 1325 C CA . GLY A 1 168 ? 2.560 9.740 -8.695 1.00 96.12 168 GLY A CA 1
ATOM 1326 C C . GLY A 1 168 ? 3.284 8.928 -7.614 1.00 96.12 168 GLY A C 1
ATOM 1327 O O . GLY A 1 168 ? 3.958 9.532 -6.773 1.00 96.12 168 GLY A O 1
ATOM 1328 N N . ASP A 1 169 ? 3.234 7.591 -7.650 1.00 97.12 169 ASP A N 1
ATOM 1329 C CA . ASP A 1 169 ? 4.044 6.766 -6.751 1.00 97.12 169 ASP A CA 1
ATOM 1330 C C . ASP A 1 169 ? 5.532 6.937 -7.051 1.00 97.12 169 ASP A C 1
ATOM 1332 O O . ASP A 1 169 ? 5.956 7.080 -8.201 1.00 97.12 169 ASP A O 1
ATOM 1336 N N . LYS A 1 170 ? 6.332 6.935 -5.983 1.00 97.31 170 LYS A N 1
ATOM 1337 C CA . LYS A 1 170 ? 7.768 7.212 -6.033 1.00 97.31 170 LYS A CA 1
ATOM 1338 C C . LYS A 1 170 ? 8.571 5.923 -6.079 1.00 97.31 170 LYS A C 1
ATOM 1340 O O . LYS A 1 170 ? 8.411 5.056 -5.224 1.00 97.31 170 LYS A O 1
ATOM 1345 N N . PHE A 1 171 ? 9.511 5.872 -7.010 1.00 96.94 171 PHE A N 1
ATOM 1346 C CA . PHE A 1 171 ? 10.481 4.798 -7.169 1.00 96.94 171 PHE A CA 1
ATOM 1347 C C . PHE A 1 171 ? 11.891 5.367 -7.135 1.00 96.94 171 PHE A C 1
ATOM 1349 O O . PHE A 1 171 ? 12.104 6.547 -7.421 1.00 96.94 171 PHE A O 1
ATOM 1356 N N . ALA A 1 172 ? 12.861 4.535 -6.766 1.00 96.44 172 ALA A N 1
ATOM 1357 C CA . ALA A 1 172 ? 14.258 4.925 -6.795 1.00 96.44 172 ALA A CA 1
ATOM 1358 C C . ALA A 1 172 ? 15.168 3.771 -7.215 1.00 96.44 172 ALA A C 1
ATOM 1360 O O . ALA A 1 172 ? 14.912 2.616 -6.877 1.00 96.44 172 ALA A O 1
ATOM 1361 N N . SER A 1 173 ? 16.252 4.099 -7.917 1.00 95.19 173 SER A N 1
ATOM 1362 C CA . SER A 1 173 ? 17.363 3.170 -8.127 1.00 95.19 173 SER A CA 1
ATOM 1363 C C . SER A 1 173 ? 18.291 3.142 -6.908 1.00 95.19 173 SER A C 1
ATOM 1365 O O . SER A 1 173 ? 18.222 3.995 -6.018 1.00 95.19 173 SER A O 1
ATOM 1367 N N . ARG A 1 174 ? 19.233 2.193 -6.893 1.00 94.94 174 ARG A N 1
ATOM 1368 C CA . ARG A 1 174 ? 20.263 2.087 -5.843 1.00 94.94 174 ARG A CA 1
ATOM 1369 C C . ARG A 1 174 ? 21.260 3.253 -5.831 1.00 94.94 174 ARG A C 1
ATOM 1371 O O . ARG A 1 174 ? 22.020 3.386 -4.880 1.00 94.94 174 ARG A O 1
ATOM 1378 N N . HIS A 1 175 ? 21.237 4.112 -6.852 1.00 94.38 175 HIS A N 1
ATOM 1379 C CA . HIS A 1 175 ? 22.199 5.203 -7.057 1.00 94.38 175 HIS A CA 1
ATOM 1380 C C . HIS A 1 175 ? 21.594 6.587 -6.803 1.00 94.38 175 HIS A C 1
ATOM 1382 O O . HIS A 1 175 ? 21.992 7.568 -7.424 1.00 94.38 175 HIS A O 1
ATOM 1388 N N . GLY A 1 176 ? 20.589 6.672 -5.926 1.00 88.38 176 GLY A N 1
ATOM 1389 C CA . GLY A 1 176 ? 19.986 7.948 -5.522 1.00 88.38 176 GLY A CA 1
ATOM 1390 C C . GLY A 1 176 ? 19.106 8.608 -6.589 1.00 88.38 176 GLY A C 1
ATOM 1391 O O . GLY A 1 176 ? 18.716 9.764 -6.429 1.00 88.38 176 GLY A O 1
ATOM 1392 N N . GLN A 1 177 ? 18.765 7.882 -7.658 1.00 90.81 177 GLN A N 1
ATOM 1393 C CA . GLN A 1 177 ? 17.872 8.361 -8.709 1.00 90.81 177 GLN A CA 1
ATOM 1394 C C . GLN A 1 177 ? 16.429 8.080 -8.320 1.00 90.81 177 GLN A C 1
ATOM 1396 O O . GLN A 1 177 ? 15.979 6.947 -8.460 1.00 90.81 177 GLN A O 1
ATOM 1401 N N . LYS A 1 178 ? 15.723 9.094 -7.817 1.00 93.81 178 LYS A N 1
ATOM 1402 C CA . LYS A 1 178 ? 14.300 9.010 -7.470 1.00 93.81 178 LYS A CA 1
ATOM 1403 C C . LYS A 1 178 ? 13.443 9.631 -8.567 1.00 93.81 178 LYS A C 1
ATOM 1405 O O . LYS A 1 178 ? 13.829 10.650 -9.131 1.00 93.81 178 LYS A O 1
ATOM 1410 N N . GLY A 1 179 ? 12.275 9.055 -8.800 1.00 94.31 179 GLY A N 1
ATOM 1411 C CA . GLY A 1 179 ? 11.299 9.586 -9.736 1.00 94.31 179 GLY A CA 1
ATOM 1412 C C . GLY A 1 179 ? 9.887 9.119 -9.429 1.00 94.31 179 GLY A C 1
ATOM 1413 O O . GLY A 1 179 ? 9.689 8.181 -8.655 1.00 94.31 179 GLY A O 1
ATOM 1414 N N . THR A 1 180 ? 8.902 9.796 -10.003 1.00 97.50 180 THR A N 1
ATOM 1415 C CA . THR A 1 180 ? 7.489 9.405 -9.904 1.00 97.50 180 THR A CA 1
ATOM 1416 C C . THR A 1 180 ? 7.024 8.740 -11.187 1.00 97.50 180 THR A C 1
ATOM 1418 O O . THR A 1 180 ? 7.483 9.108 -12.267 1.00 97.50 180 THR A O 1
ATOM 1421 N N . ILE A 1 181 ? 6.072 7.812 -11.108 1.00 97.81 181 ILE A N 1
ATOM 1422 C CA . ILE A 1 181 ? 5.392 7.321 -12.314 1.00 97.81 181 ILE A CA 1
ATOM 1423 C C . ILE A 1 181 ? 4.663 8.503 -12.966 1.00 97.81 181 ILE A C 1
ATOM 1425 O O . ILE A 1 181 ? 3.752 9.065 -12.358 1.00 97.81 181 ILE A O 1
ATOM 1429 N N . GLY A 1 182 ? 5.081 8.886 -14.175 1.00 96.94 182 GLY A N 1
ATOM 1430 C CA . GLY A 1 182 ? 4.451 9.946 -14.968 1.00 96.94 182 GLY A CA 1
ATOM 1431 C C . GLY A 1 182 ? 3.246 9.428 -15.749 1.00 96.94 182 GLY A C 1
ATOM 1432 O O . GLY A 1 182 ? 2.184 10.043 -15.745 1.00 96.94 182 GLY A O 1
ATOM 1433 N N . VAL A 1 183 ? 3.394 8.257 -16.368 1.00 97.81 183 VAL A N 1
ATOM 1434 C CA . VAL A 1 183 ? 2.325 7.550 -17.083 1.00 97.81 183 VAL A CA 1
ATOM 1435 C C . VAL A 1 183 ? 2.597 6.048 -17.070 1.00 97.81 183 VAL A C 1
ATOM 1437 O O . VAL A 1 183 ? 3.742 5.609 -16.899 1.00 97.81 183 VAL A O 1
ATOM 1440 N N . THR A 1 184 ? 1.547 5.259 -17.275 1.00 97.94 184 THR A N 1
ATOM 1441 C CA . THR A 1 184 ? 1.655 3.823 -17.513 1.00 97.94 184 THR A CA 1
ATOM 1442 C C . THR A 1 184 ? 1.148 3.466 -18.909 1.00 97.94 184 THR A C 1
ATOM 1444 O O . THR A 1 184 ? 0.131 3.990 -19.362 1.00 97.94 184 THR A O 1
ATOM 1447 N N . TYR A 1 185 ? 1.859 2.573 -19.598 1.00 98.06 185 TYR A N 1
ATOM 1448 C CA . TYR A 1 185 ? 1.470 2.056 -20.916 1.00 98.06 185 TYR A CA 1
ATOM 1449 C C . TYR A 1 185 ? 1.332 0.544 -20.873 1.00 98.06 185 TYR A C 1
ATOM 1451 O O . TYR A 1 185 ? 2.101 -0.134 -20.191 1.00 98.06 185 TYR A O 1
ATOM 1459 N N . ARG A 1 186 ? 0.360 0.001 -21.606 1.00 98.06 186 ARG A N 1
ATOM 1460 C CA . ARG A 1 186 ? 0.223 -1.452 -21.754 1.00 98.06 186 ARG A CA 1
ATOM 1461 C C . ARG A 1 186 ? 1.305 -1.991 -22.688 1.00 98.06 186 ARG A C 1
ATOM 1463 O O . ARG A 1 186 ? 1.945 -1.228 -23.407 1.00 98.06 186 ARG A O 1
ATOM 1470 N N . GLN A 1 187 ? 1.528 -3.301 -22.654 1.00 97.00 187 GLN A N 1
ATOM 1471 C CA . GLN A 1 187 ? 2.613 -3.945 -23.395 1.00 97.00 187 GLN A CA 1
ATOM 1472 C C . GLN A 1 187 ? 2.589 -3.632 -24.902 1.00 97.00 187 GLN A C 1
ATOM 1474 O O . GLN A 1 187 ? 3.652 -3.500 -25.499 1.00 97.00 187 GLN A O 1
ATOM 1479 N N . GLU A 1 188 ? 1.407 -3.474 -25.500 1.00 96.62 188 GLU A N 1
ATOM 1480 C CA . GLU A 1 188 ? 1.216 -3.113 -26.910 1.00 96.62 188 GLU A CA 1
ATOM 1481 C C . GLU A 1 188 ? 1.705 -1.702 -27.278 1.00 96.62 188 GLU A C 1
ATOM 1483 O O . GLU A 1 188 ? 2.085 -1.472 -28.424 1.00 96.62 188 GLU A O 1
ATOM 1488 N N . ASP A 1 189 ? 1.736 -0.783 -26.312 1.00 97.12 189 ASP A N 1
ATOM 1489 C CA . ASP A 1 189 ? 2.143 0.614 -26.499 1.00 97.12 189 ASP A CA 1
ATOM 1490 C C . ASP A 1 189 ? 3.609 0.846 -26.079 1.00 97.12 189 ASP A C 1
ATOM 1492 O O . ASP A 1 189 ? 4.138 1.957 -26.194 1.00 97.12 189 ASP A O 1
ATOM 1496 N N . MET A 1 190 ? 4.277 -0.190 -25.560 1.00 97.88 190 MET A N 1
ATOM 1497 C CA . MET A 1 190 ? 5.664 -0.137 -25.105 1.00 97.88 190 MET A CA 1
ATOM 1498 C C . MET A 1 190 ? 6.636 -0.487 -26.242 1.00 97.88 190 MET A C 1
ATOM 1500 O O . MET A 1 190 ? 6.363 -1.383 -27.042 1.00 97.88 190 MET A O 1
ATOM 1504 N N . PRO A 1 191 ? 7.815 0.162 -26.311 1.00 97.62 191 PRO A N 1
ATOM 1505 C CA . PRO A 1 191 ? 8.851 -0.237 -27.253 1.00 97.62 191 PRO A CA 1
ATOM 1506 C C . PRO A 1 191 ? 9.342 -1.652 -26.927 1.00 97.62 191 PRO A C 1
ATOM 1508 O O . PRO A 1 191 ? 9.465 -2.026 -25.759 1.00 97.62 191 PRO A O 1
ATOM 1511 N N . PHE A 1 192 ? 9.660 -2.429 -27.959 1.00 97.75 192 PHE A N 1
ATOM 1512 C CA . PHE A 1 192 ? 10.111 -3.810 -27.818 1.00 97.75 192 PHE A CA 1
ATOM 1513 C C . PHE A 1 192 ? 11.360 -4.083 -28.656 1.00 97.75 192 PHE A C 1
ATOM 1515 O O . PHE A 1 192 ? 11.599 -3.454 -29.688 1.00 97.75 192 PHE A O 1
ATOM 1522 N N . THR A 1 193 ? 12.179 -5.028 -28.200 1.00 97.50 193 THR A N 1
ATOM 1523 C CA . THR A 1 193 ? 13.330 -5.523 -28.967 1.00 97.50 193 THR A CA 1
ATOM 1524 C C . THR A 1 193 ? 12.876 -6.463 -30.085 1.00 97.50 193 THR A C 1
ATOM 1526 O O . THR A 1 193 ? 11.746 -6.936 -30.090 1.00 97.50 193 THR A O 1
ATOM 1529 N N . ARG A 1 194 ? 13.771 -6.827 -31.013 1.00 97.19 194 ARG A N 1
ATOM 1530 C CA . ARG A 1 194 ? 13.483 -7.843 -32.047 1.00 97.19 194 ARG A CA 1
ATOM 1531 C C . ARG A 1 194 ? 12.970 -9.173 -31.469 1.00 97.19 194 ARG A C 1
ATOM 1533 O O . ARG A 1 194 ? 12.213 -9.871 -32.134 1.00 97.19 194 ARG A O 1
ATOM 1540 N N . GLU A 1 195 ? 13.389 -9.514 -30.256 1.00 96.69 195 GLU A N 1
ATOM 1541 C CA . GLU A 1 195 ? 12.989 -10.732 -29.540 1.00 96.69 195 GLU A CA 1
ATOM 1542 C C . GLU A 1 195 ? 11.655 -10.574 -28.788 1.00 96.69 195 GLU A C 1
ATOM 1544 O O . GLU A 1 195 ? 11.166 -11.528 -28.190 1.00 96.69 195 GLU A O 1
ATOM 1549 N N . GLY A 1 196 ? 11.047 -9.384 -28.819 1.00 95.25 196 GLY A N 1
ATOM 1550 C CA . GLY A 1 196 ? 9.777 -9.089 -28.154 1.00 95.25 196 GLY A CA 1
ATOM 1551 C C . GLY A 1 196 ? 9.911 -8.688 -26.684 1.00 95.25 196 GLY A C 1
ATOM 1552 O O . GLY A 1 196 ? 8.904 -8.622 -25.981 1.00 95.25 196 GLY A O 1
ATOM 1553 N N . VAL A 1 197 ? 11.125 -8.403 -26.200 1.00 96.31 197 VAL A N 1
ATOM 1554 C CA . VAL A 1 197 ? 11.334 -7.945 -24.819 1.00 96.31 197 VAL A CA 1
ATOM 1555 C C . VAL A 1 197 ? 10.871 -6.496 -24.696 1.00 96.31 197 VAL A C 1
ATOM 1557 O O . VAL A 1 197 ? 11.415 -5.612 -25.358 1.00 96.31 197 VAL A O 1
ATOM 1560 N N . THR A 1 198 ? 9.887 -6.256 -23.832 1.00 97.75 198 THR A N 1
ATOM 1561 C CA . THR A 1 198 ? 9.399 -4.918 -23.463 1.00 97.75 198 THR A CA 1
ATOM 1562 C C . THR A 1 198 ? 9.948 -4.512 -22.098 1.00 97.75 198 THR A C 1
ATOM 1564 O O . THR A 1 198 ? 9.901 -5.339 -21.184 1.00 97.75 198 THR A O 1
ATOM 1567 N N . PRO A 1 199 ? 10.419 -3.267 -21.907 1.00 98.00 199 PRO A N 1
ATOM 1568 C CA . PRO A 1 199 ? 10.905 -2.822 -20.610 1.00 98.00 199 PRO A CA 1
ATOM 1569 C C . PRO A 1 199 ? 9.757 -2.682 -19.605 1.00 98.00 199 PRO A C 1
ATOM 1571 O O . PRO A 1 199 ? 8.607 -2.426 -19.972 1.00 98.00 199 PRO A O 1
ATOM 1574 N N . ASP A 1 200 ? 10.088 -2.815 -18.324 1.00 98.25 200 ASP A N 1
ATOM 1575 C CA . ASP A 1 200 ? 9.189 -2.509 -17.212 1.00 98.25 200 ASP A CA 1
ATOM 1576 C C . ASP A 1 200 ? 9.173 -1.009 -16.916 1.00 98.25 200 ASP A C 1
ATOM 1578 O O . ASP A 1 200 ? 8.143 -0.466 -16.517 1.00 98.25 200 ASP A O 1
ATOM 1582 N N . ILE A 1 201 ? 10.315 -0.338 -17.098 1.00 97.75 201 ILE A N 1
ATOM 1583 C CA . ILE A 1 201 ? 10.502 1.084 -16.801 1.00 97.75 201 ILE A CA 1
ATOM 1584 C C . ILE A 1 201 ? 11.302 1.744 -17.928 1.00 97.75 201 ILE A C 1
ATOM 1586 O O . ILE A 1 201 ? 12.326 1.216 -18.362 1.00 97.75 201 ILE A O 1
ATOM 1590 N N . ILE A 1 202 ? 10.880 2.932 -18.364 1.00 97.81 202 ILE A N 1
ATOM 1591 C CA . ILE A 1 202 ? 11.661 3.796 -19.258 1.00 97.81 202 ILE A CA 1
ATOM 1592 C C . ILE A 1 202 ? 12.056 5.063 -18.504 1.00 97.81 202 ILE A C 1
ATOM 1594 O O . ILE A 1 202 ? 11.197 5.855 -18.102 1.00 97.81 202 ILE A O 1
ATOM 1598 N N . ILE A 1 203 ? 13.362 5.272 -18.352 1.00 96.31 203 ILE A N 1
ATOM 1599 C CA . ILE A 1 203 ? 13.937 6.486 -17.766 1.00 96.31 203 ILE A CA 1
ATOM 1600 C C . ILE A 1 203 ? 14.494 7.394 -18.857 1.00 96.31 203 ILE A C 1
ATOM 1602 O O . ILE A 1 203 ? 14.901 6.940 -19.930 1.00 96.31 203 ILE A O 1
ATOM 1606 N N . ASN A 1 204 ? 14.532 8.691 -18.576 1.00 95.62 204 ASN A N 1
ATOM 1607 C CA . ASN A 1 204 ? 15.025 9.666 -19.532 1.00 95.62 204 ASN A CA 1
ATOM 1608 C C . ASN A 1 204 ? 16.564 9.751 -19.513 1.00 95.62 204 ASN A C 1
ATOM 1610 O O . ASN A 1 204 ? 17.152 9.887 -18.435 1.00 95.62 204 ASN A O 1
ATOM 1614 N N . PRO A 1 205 ? 17.228 9.730 -20.687 1.00 94.62 205 PRO A N 1
ATOM 1615 C CA . PRO A 1 205 ? 18.677 9.879 -20.802 1.00 94.62 205 PRO A CA 1
ATOM 1616 C C . PRO A 1 205 ? 19.234 11.124 -20.100 1.00 94.62 205 PRO A C 1
ATOM 1618 O O . PRO A 1 205 ? 20.339 11.080 -19.564 1.00 94.62 205 PRO A O 1
ATOM 1621 N N . HIS A 1 206 ? 18.476 12.225 -20.046 1.00 92.19 206 HIS A N 1
ATOM 1622 C CA . HIS A 1 206 ? 18.908 13.479 -19.421 1.00 92.19 206 HIS A CA 1
ATOM 1623 C C . HIS A 1 206 ? 19.131 13.377 -17.903 1.00 92.19 206 HIS A C 1
ATOM 1625 O O . HIS A 1 206 ? 19.819 14.227 -17.337 1.00 92.19 206 HIS A O 1
ATOM 1631 N N . ALA A 1 207 ? 18.632 12.326 -17.243 1.00 88.56 207 ALA A N 1
ATOM 1632 C CA . ALA A 1 207 ? 18.885 12.083 -15.823 1.00 88.56 207 ALA A CA 1
ATOM 1633 C C . ALA A 1 207 ? 20.335 11.648 -15.522 1.00 88.56 207 ALA A C 1
ATOM 1635 O O . ALA A 1 207 ? 20.736 11.627 -14.355 1.00 88.56 207 ALA A O 1
ATOM 1636 N N . ILE A 1 208 ? 21.121 11.283 -16.544 1.00 89.50 208 ILE A N 1
ATOM 1637 C CA . ILE A 1 208 ? 22.475 10.736 -16.379 1.00 89.50 208 ILE A CA 1
ATOM 1638 C C . ILE A 1 208 ? 23.557 11.824 -16.422 1.00 89.50 208 ILE A C 1
ATOM 1640 O O . ILE A 1 208 ? 24.345 11.864 -15.475 1.00 89.50 208 ILE A O 1
ATOM 1644 N N . PRO A 1 209 ? 23.626 12.720 -17.433 1.00 89.31 209 PRO A N 1
ATOM 1645 C CA . PRO A 1 209 ? 24.733 13.673 -17.546 1.00 89.31 209 PRO A CA 1
ATOM 1646 C C . PRO A 1 209 ? 24.853 14.615 -16.348 1.00 89.31 209 PRO A C 1
ATOM 1648 O O . PRO A 1 209 ? 25.950 14.842 -15.853 1.00 89.31 209 PRO A O 1
ATOM 1651 N N . SER A 1 210 ? 23.726 15.131 -15.851 1.00 83.75 210 SER A N 1
ATOM 1652 C CA . SER A 1 210 ? 23.696 16.095 -14.744 1.00 83.75 210 SER A CA 1
ATOM 1653 C C . SER A 1 210 ? 24.013 15.466 -13.387 1.00 83.75 210 SER A C 1
ATOM 1655 O O . SER A 1 210 ? 24.585 16.121 -12.521 1.00 83.75 210 SER A O 1
ATOM 1657 N N . ARG A 1 211 ? 23.650 14.194 -13.189 1.00 88.69 211 ARG A N 1
ATOM 1658 C CA . ARG A 1 211 ? 23.835 13.480 -11.915 1.00 88.69 211 ARG A CA 1
ATOM 1659 C C . ARG A 1 211 ? 25.083 12.611 -11.879 1.00 88.69 211 ARG A C 1
ATOM 1661 O O . ARG A 1 211 ? 25.454 12.137 -10.813 1.00 88.69 211 ARG A O 1
ATOM 1668 N N . MET A 1 212 ? 25.704 12.381 -13.035 1.00 90.88 212 MET A N 1
ATOM 1669 C CA . MET A 1 212 ? 26.940 11.613 -13.191 1.00 90.88 212 MET A CA 1
ATOM 1670 C C . MET A 1 212 ? 26.871 10.219 -12.538 1.00 90.88 212 MET A C 1
ATOM 1672 O O . MET A 1 212 ? 27.854 9.702 -12.011 1.00 90.88 212 MET A O 1
ATOM 1676 N N . THR A 1 213 ? 25.697 9.577 -12.588 1.00 91.00 213 THR A N 1
ATOM 1677 C CA . THR A 1 213 ? 25.429 8.266 -11.965 1.00 91.00 213 THR A CA 1
ATOM 1678 C C . THR A 1 213 ? 25.917 7.105 -12.838 1.00 91.00 213 THR A C 1
ATOM 1680 O O . THR A 1 213 ? 25.167 6.197 -13.183 1.00 91.00 213 THR A O 1
ATOM 1683 N N . ILE A 1 214 ? 27.205 7.104 -13.195 1.00 92.75 214 ILE A N 1
ATOM 1684 C CA . ILE A 1 214 ? 27.824 6.085 -14.068 1.00 92.75 214 ILE A CA 1
ATOM 1685 C C . ILE A 1 214 ? 27.686 4.673 -13.479 1.00 92.75 214 ILE A C 1
ATOM 1687 O O . ILE A 1 214 ? 27.471 3.712 -14.214 1.00 92.75 214 ILE A O 1
ATOM 1691 N N . ALA A 1 215 ? 27.732 4.542 -12.151 1.00 94.38 215 ALA A N 1
ATOM 1692 C CA . ALA A 1 215 ? 27.541 3.262 -11.471 1.00 94.38 215 ALA A CA 1
ATOM 1693 C C . ALA A 1 215 ? 26.176 2.614 -11.777 1.00 94.38 215 ALA A C 1
ATOM 1695 O 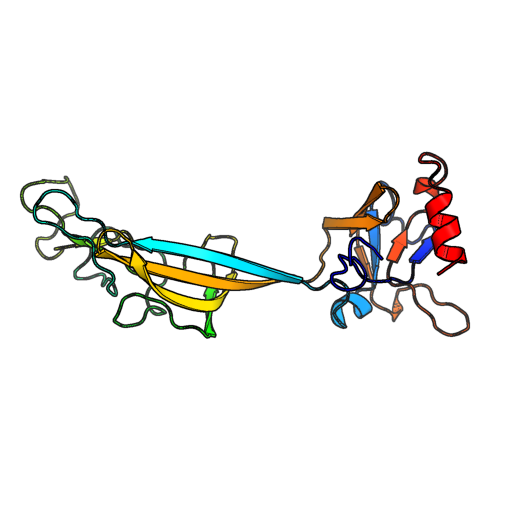O . ALA A 1 215 ? 26.081 1.389 -11.800 1.00 94.38 215 ALA A O 1
ATOM 1696 N N . HIS A 1 216 ? 25.146 3.411 -12.085 1.00 94.31 216 HIS A N 1
ATOM 1697 C CA . HIS A 1 216 ? 23.847 2.900 -12.522 1.00 94.31 216 HIS A CA 1
ATOM 1698 C C . HIS A 1 216 ? 23.933 2.212 -13.890 1.00 94.31 216 HIS A C 1
ATOM 1700 O O . HIS A 1 216 ? 23.342 1.155 -14.079 1.00 94.31 216 HIS A O 1
ATOM 1706 N N . LEU A 1 217 ? 24.723 2.763 -14.816 1.00 94.25 217 LEU A N 1
ATOM 1707 C CA . LEU A 1 217 ? 24.963 2.151 -16.126 1.00 94.25 217 LEU A CA 1
ATOM 1708 C C . LEU A 1 217 ? 25.793 0.871 -16.012 1.00 94.25 217 LEU A C 1
ATOM 1710 O O . LEU A 1 217 ? 25.485 -0.122 -16.664 1.00 94.25 217 LEU A O 1
ATOM 1714 N N . ILE A 1 218 ? 26.821 0.883 -15.159 1.00 96.00 218 ILE A N 1
ATOM 1715 C CA . ILE A 1 218 ? 27.644 -0.304 -14.887 1.00 96.00 218 ILE A CA 1
ATOM 1716 C C . ILE A 1 218 ? 26.784 -1.419 -14.279 1.00 96.00 218 ILE A C 1
ATOM 1718 O O . ILE A 1 218 ? 26.927 -2.575 -14.662 1.00 96.00 218 ILE A O 1
ATOM 1722 N N . GLU A 1 219 ? 25.858 -1.084 -13.375 1.00 95.94 219 GLU A N 1
ATOM 1723 C CA . GLU A 1 219 ? 24.893 -2.042 -12.828 1.00 95.94 219 GLU A CA 1
ATOM 1724 C C . GLU A 1 219 ? 24.038 -2.689 -13.920 1.00 95.94 219 GLU A C 1
ATOM 1726 O O . GLU A 1 219 ? 23.897 -3.909 -13.910 1.00 95.94 219 GLU A O 1
ATOM 1731 N N . CYS A 1 220 ? 23.516 -1.912 -14.873 1.00 93.44 220 CYS A N 1
ATOM 1732 C CA . CYS A 1 220 ? 22.731 -2.453 -15.985 1.00 93.44 220 CYS A CA 1
ATOM 1733 C C . CYS A 1 220 ? 23.540 -3.378 -16.908 1.00 93.44 220 CYS A C 1
ATOM 1735 O O . CYS A 1 220 ? 22.957 -4.264 -17.516 1.00 93.44 220 CYS A O 1
ATOM 1737 N N . LEU A 1 221 ? 24.856 -3.174 -17.025 1.00 94.44 221 LEU A N 1
ATOM 1738 C CA . LEU A 1 221 ? 25.736 -4.027 -17.834 1.00 94.44 221 LEU A CA 1
ATOM 1739 C C . LEU A 1 221 ? 26.166 -5.311 -17.113 1.00 94.44 221 LEU A C 1
ATOM 1741 O O . LEU A 1 221 ? 26.475 -6.299 -17.771 1.00 94.44 221 LEU A O 1
ATOM 1745 N N . LEU A 1 222 ? 26.256 -5.275 -15.781 1.00 95.00 222 LEU A N 1
ATOM 1746 C CA . LEU A 1 222 ? 26.717 -6.401 -14.965 1.00 95.00 222 LEU A CA 1
ATOM 1747 C C . LEU A 1 222 ? 25.591 -7.376 -14.586 1.00 95.00 222 LEU A C 1
ATOM 1749 O O . LEU A 1 222 ? 25.881 -8.540 -14.312 1.00 95.00 222 LEU A O 1
ATOM 1753 N N . SER A 1 223 ? 24.359 -6.873 -14.476 1.00 86.56 223 SER A N 1
ATOM 1754 C CA . SER A 1 223 ? 23.187 -7.628 -14.001 1.00 86.56 223 SER A CA 1
ATOM 1755 C C . SER A 1 223 ? 22.676 -8.616 -15.042 1.00 86.56 223 SER A C 1
ATOM 1757 O O . SER A 1 223 ? 22.262 -9.715 -14.610 1.00 86.56 223 SER A O 1
#

Radius of gyration: 26.25 Å; chains: 1; bounding box: 62×35×72 Å

pLDDT: mean 91.93, std 9.74, range [52.66, 98.38]

Foldseek 3Di:
DVVCCVVPPDADDFFEAADDDPVLQPPQAKEFAPQVLVVPHPKDKDKDKDKDWWDDDPDPWIKAFAQDDPQAEPPDDPADSVQADGSQAHDFFDKAAAFHFHTWMWIFDDPPDPPDDDDDVRHGIYTPTDGDHRHDIFTFHDKDWDADPVRIIMIMTMGMDMDGQDFQDWDDDPQGRIHGHSYYDHLVSFDADPVSDGTRMYHYNVSCPVSVSVVVVVVSVVD

InterPro domains:
  IPR007120 DNA-directed RNA polymerase, subunit 2, hybrid-binding domain [PF00562] (3-223)
  IPR007121 RNA polymerase, beta subunit, conserved site [PS01166] (168-180)
  IPR015712 DNA-directed RNA polymerase, subunit 2 [PTHR20856] (1-222)
  IPR037033 DNA-directed RNA polymerase, subunit 2, hybrid-binding domain superfamily [G3DSA:2.40.270.10] (1-79)
  IPR037033 DNA-directed RNA polymerase, subunit 2, hybrid-binding domain superfamily [G3DSA:2.40.270.10] (136-223)